Protein AF-A0A383EX50-F1 (afdb_monomer)

Secondary structure (DSSP, 8-state):
-HHHHHHHHHHHHHHHHHHHHHHHHHHHHHSS---HHHHHHHHHHHHHHHHHHHHHHHHHHHHHHHHSSTTSHHHHHHHHHHHHHHHHTT-GGGHHHHHHHHHHHHHHHHHHHHHHHHHHH----HHHHHHHHHHHHHHHHHHHHTTSSHHHHHHHHHHHHHHHHHHHHHHHHHHHHHHHHHHHHHHHHHHHHHHHHHHHHHHHHHHHHHHHHHHHTT-TT-------

Structure (mmCIF, N/CA/C/O backbone):
data_AF-A0A383EX50-F1
#
_entry.id   AF-A0A383EX50-F1
#
loop_
_atom_site.group_PDB
_atom_site.id
_atom_site.type_symbol
_atom_site.label_atom_id
_atom_site.label_alt_id
_atom_site.label_comp_id
_atom_site.label_asym_id
_atom_site.label_entity_id
_atom_site.label_seq_id
_atom_site.pdbx_PDB_ins_code
_atom_site.Cartn_x
_atom_site.Cartn_y
_atom_site.Cartn_z
_atom_site.occupancy
_atom_site.B_iso_or_equiv
_atom_site.auth_seq_id
_atom_site.auth_comp_id
_atom_site.auth_asym_id
_atom_site.auth_atom_id
_atom_site.pdbx_PDB_model_num
ATOM 1 N N . LEU A 1 1 ? 28.871 -1.151 -34.265 1.00 81.38 1 LEU A N 1
ATOM 2 C CA . LEU A 1 1 ? 27.673 -0.298 -34.071 1.00 81.38 1 LEU A CA 1
ATOM 3 C C . LEU A 1 1 ? 26.399 -1.062 -34.414 1.00 81.38 1 LEU A C 1
ATOM 5 O O . LEU A 1 1 ? 25.543 -1.170 -33.551 1.00 81.38 1 LEU A O 1
ATOM 9 N N . GLU A 1 2 ? 26.300 -1.664 -35.602 1.00 83.00 2 GLU A N 1
ATOM 10 C CA . GLU A 1 2 ? 25.112 -2.435 -36.014 1.00 83.00 2 GLU A CA 1
ATOM 11 C C . GLU A 1 2 ? 24.808 -3.642 -35.110 1.00 83.00 2 GLU A C 1
ATOM 13 O O . GLU A 1 2 ? 23.680 -3.776 -34.649 1.00 83.00 2 GLU A O 1
ATOM 18 N N . GLU A 1 3 ? 25.804 -4.465 -34.762 1.00 86.69 3 GLU A N 1
ATOM 19 C CA . GLU A 1 3 ? 25.608 -5.601 -33.839 1.00 86.69 3 GLU A CA 1
ATOM 20 C C . GLU A 1 3 ? 25.109 -5.158 -32.451 1.00 86.69 3 GLU A C 1
ATOM 22 O O . GLU A 1 3 ? 24.175 -5.741 -31.902 1.00 86.69 3 GLU A O 1
ATOM 27 N N . ARG A 1 4 ? 25.677 -4.071 -31.905 1.00 85.56 4 ARG A N 1
ATOM 28 C CA . ARG A 1 4 ? 25.248 -3.476 -30.625 1.00 85.56 4 ARG A CA 1
ATOM 29 C C . ARG A 1 4 ? 23.818 -2.937 -30.703 1.00 85.56 4 ARG A C 1
ATOM 31 O O . ARG A 1 4 ? 23.052 -3.110 -29.765 1.00 85.56 4 ARG A O 1
ATOM 38 N N . LEU A 1 5 ? 23.443 -2.327 -31.827 1.00 87.69 5 LEU A N 1
ATOM 39 C CA . LEU A 1 5 ? 22.093 -1.818 -32.062 1.00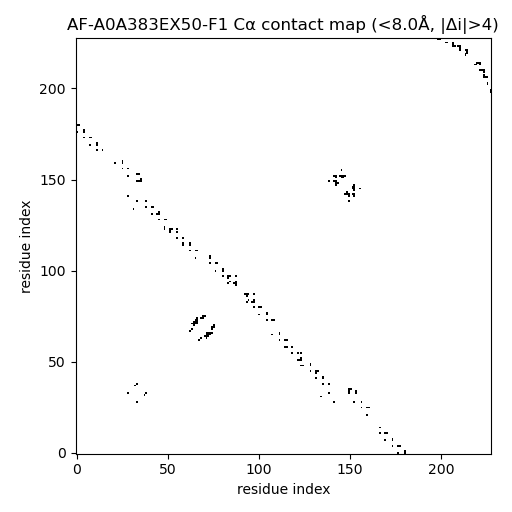 87.69 5 LEU A CA 1
ATOM 40 C C . LEU A 1 5 ? 21.057 -2.945 -32.145 1.00 87.69 5 LEU A C 1
ATOM 42 O O . LEU A 1 5 ? 19.953 -2.793 -31.627 1.00 87.69 5 LEU A O 1
ATOM 46 N N . VAL A 1 6 ? 21.404 -4.075 -32.768 1.00 88.62 6 VAL A N 1
ATOM 47 C CA . VAL A 1 6 ? 20.545 -5.269 -32.800 1.00 88.62 6 VAL A CA 1
ATOM 48 C C . VAL A 1 6 ? 20.336 -5.824 -31.391 1.00 88.62 6 VAL A C 1
ATOM 50 O O . VAL A 1 6 ? 19.200 -6.123 -31.025 1.00 88.62 6 VAL A O 1
ATOM 53 N N . LEU A 1 7 ? 21.403 -5.910 -30.589 1.00 89.06 7 LEU A N 1
ATOM 54 C CA . LEU A 1 7 ? 21.319 -6.371 -29.202 1.00 89.06 7 LEU A CA 1
ATOM 55 C C . LEU A 1 7 ? 20.411 -5.462 -28.356 1.00 89.06 7 LEU A C 1
ATOM 57 O O . LEU A 1 7 ? 19.457 -5.948 -27.756 1.00 89.06 7 LEU A O 1
ATOM 61 N N . LEU A 1 8 ? 20.644 -4.145 -28.380 1.00 87.31 8 LEU A N 1
ATOM 62 C CA . LEU A 1 8 ? 19.860 -3.175 -27.604 1.00 87.31 8 LEU A CA 1
ATOM 63 C C . LEU A 1 8 ? 18.386 -3.136 -28.021 1.00 87.31 8 LEU A C 1
ATOM 65 O O . LEU A 1 8 ? 17.506 -3.038 -27.172 1.00 87.31 8 LEU A O 1
ATOM 69 N N . LYS A 1 9 ? 18.090 -3.249 -29.323 1.00 85.94 9 LYS A N 1
ATOM 70 C CA . LYS A 1 9 ? 16.703 -3.348 -29.803 1.00 85.94 9 LYS A CA 1
ATOM 71 C C . LYS A 1 9 ? 16.005 -4.607 -29.306 1.00 85.94 9 LYS A C 1
ATOM 73 O O . LYS A 1 9 ? 14.813 -4.556 -29.028 1.00 85.94 9 LYS A O 1
ATOM 78 N N . LYS A 1 10 ? 16.727 -5.725 -29.214 1.00 88.31 10 LYS A N 1
ATOM 79 C CA . LYS A 1 10 ? 16.177 -6.966 -28.671 1.00 88.31 10 LYS A CA 1
ATOM 80 C C . LYS A 1 10 ? 15.833 -6.799 -27.190 1.00 88.31 10 LYS A C 1
ATOM 82 O O . LYS A 1 10 ? 14.706 -7.082 -26.809 1.00 88.31 10 LYS A O 1
ATOM 87 N N . GLU A 1 11 ? 16.757 -6.263 -26.392 1.00 85.75 11 GLU A N 1
ATOM 88 C CA . GLU A 1 11 ? 16.521 -5.993 -24.964 1.00 85.75 11 GLU A CA 1
ATOM 89 C C . GLU A 1 11 ? 15.372 -4.995 -24.737 1.00 85.75 11 GLU A C 1
ATOM 91 O O . GLU A 1 11 ? 14.544 -5.192 -23.849 1.00 85.75 11 GLU A O 1
ATOM 96 N N . GLN A 1 12 ? 15.275 -3.955 -25.571 1.00 86.38 12 GLN A N 1
ATOM 97 C CA . GLN A 1 12 ? 14.159 -3.010 -25.553 1.00 86.38 12 GLN A CA 1
ATOM 98 C C . GLN A 1 12 ? 12.823 -3.683 -25.885 1.00 86.38 12 GLN A C 1
ATOM 100 O O . GLN A 1 12 ? 11.831 -3.416 -25.215 1.00 86.38 12 GLN A O 1
ATOM 105 N N . ASN A 1 13 ? 12.784 -4.543 -26.903 1.00 85.94 13 ASN A N 1
ATOM 106 C CA . ASN A 1 13 ? 11.553 -5.214 -27.308 1.00 85.94 13 ASN A CA 1
ATOM 107 C C . ASN A 1 13 ? 11.067 -6.195 -26.228 1.00 85.94 13 ASN A C 1
ATOM 109 O O . ASN A 1 13 ? 9.894 -6.175 -25.867 1.00 85.94 13 ASN A O 1
ATOM 113 N N . ASP A 1 14 ? 11.982 -6.976 -25.644 1.00 84.75 14 ASP A N 1
ATOM 114 C CA . ASP A 1 14 ? 11.681 -7.878 -24.524 1.00 84.75 14 ASP A CA 1
ATOM 115 C C . ASP A 1 14 ? 11.143 -7.109 -23.299 1.00 84.75 14 ASP A C 1
ATOM 117 O O . ASP A 1 14 ? 10.301 -7.614 -22.548 1.00 84.75 14 ASP A O 1
ATOM 121 N N . TYR A 1 15 ? 11.630 -5.881 -23.081 1.00 84.56 15 TYR A N 1
ATOM 122 C CA . TYR A 1 15 ? 11.093 -4.984 -22.064 1.00 84.56 15 TYR A CA 1
ATOM 123 C C . TYR A 1 15 ? 9.706 -4.460 -22.451 1.00 84.56 15 TYR A C 1
ATOM 125 O O . TYR A 1 15 ? 8.804 -4.499 -21.618 1.00 84.56 15 TYR A O 1
ATOM 133 N N . ASP A 1 16 ? 9.518 -3.958 -23.675 1.00 84.38 16 ASP A N 1
ATOM 134 C CA . ASP A 1 16 ? 8.264 -3.337 -24.115 1.00 84.38 16 ASP A CA 1
ATOM 135 C C . ASP A 1 16 ? 7.097 -4.347 -24.077 1.00 84.38 16 ASP A C 1
ATOM 137 O O . ASP A 1 16 ? 5.996 -3.980 -23.669 1.00 84.38 16 ASP A O 1
ATOM 141 N N . GLU A 1 17 ? 7.350 -5.635 -24.348 1.00 84.81 17 GLU A N 1
ATOM 142 C CA . GLU A 1 17 ? 6.373 -6.724 -24.160 1.00 84.81 17 GLU A CA 1
ATOM 143 C C . GLU A 1 17 ? 5.897 -6.874 -22.704 1.00 84.81 17 GLU A C 1
ATOM 145 O O . GLU A 1 17 ? 4.754 -7.255 -22.445 1.00 84.81 17 GLU A O 1
ATOM 150 N N . LYS A 1 18 ? 6.763 -6.573 -21.731 1.00 87.88 18 LYS A N 1
ATOM 151 C CA . LYS A 1 18 ? 6.476 -6.685 -20.290 1.00 87.88 18 LYS A CA 1
ATOM 152 C C . LYS A 1 18 ? 6.194 -5.340 -19.627 1.00 87.88 18 LYS A C 1
ATOM 154 O O . LYS A 1 18 ? 5.856 -5.302 -18.444 1.00 87.88 18 LYS A O 1
ATOM 159 N N . ASN A 1 19 ? 6.318 -4.240 -20.362 1.00 86.81 19 ASN A N 1
ATOM 160 C CA . ASN A 1 19 ? 6.267 -2.888 -19.822 1.00 86.81 19 ASN A CA 1
ATOM 161 C C . ASN A 1 19 ? 4.932 -2.596 -19.137 1.00 86.81 19 ASN A C 1
ATOM 163 O O . ASN A 1 19 ? 4.913 -1.999 -18.064 1.00 86.81 19 ASN A O 1
ATOM 167 N N . ASP A 1 20 ? 3.819 -3.050 -19.709 1.00 86.44 20 ASP A N 1
ATOM 168 C CA . ASP A 1 20 ? 2.499 -2.846 -19.109 1.00 86.44 20 ASP A CA 1
ATOM 169 C C . ASP A 1 20 ? 2.385 -3.549 -17.755 1.00 86.44 20 ASP A C 1
ATOM 171 O O . ASP A 1 20 ? 1.941 -2.948 -16.776 1.00 86.44 20 ASP A O 1
ATOM 175 N N . LEU A 1 21 ? 2.885 -4.785 -17.662 1.00 89.38 21 LEU A N 1
ATOM 176 C CA . LEU A 1 21 ? 2.950 -5.524 -16.405 1.00 89.38 21 LEU A CA 1
ATOM 177 C C . LEU A 1 21 ? 3.838 -4.803 -15.383 1.00 89.38 21 LEU A C 1
ATOM 179 O O . LEU A 1 21 ? 3.418 -4.610 -14.243 1.00 89.38 21 LEU A O 1
ATOM 183 N N . TYR A 1 22 ? 5.038 -4.372 -15.778 1.00 89.38 22 TYR A N 1
ATOM 184 C CA . TYR A 1 22 ? 5.954 -3.662 -14.882 1.00 89.38 22 TYR A CA 1
ATOM 185 C C . TYR A 1 22 ? 5.390 -2.325 -14.409 1.00 89.38 22 TYR A C 1
ATOM 187 O O . TYR A 1 22 ? 5.531 -1.991 -13.235 1.00 89.38 22 TYR A O 1
ATOM 195 N N . ASN A 1 23 ? 4.689 -1.586 -15.269 1.00 87.44 23 ASN A N 1
ATOM 196 C CA . ASN A 1 23 ? 4.030 -0.340 -14.887 1.00 87.44 23 ASN A CA 1
ATOM 197 C C . ASN A 1 23 ? 2.874 -0.576 -13.915 1.00 87.44 23 ASN A C 1
ATOM 199 O O . ASN A 1 23 ? 2.703 0.207 -12.980 1.00 87.44 23 ASN A O 1
ATOM 203 N N . LEU A 1 24 ? 2.090 -1.640 -14.108 1.00 90.06 24 LEU A N 1
ATOM 204 C CA . LEU A 1 24 ? 1.035 -2.017 -13.168 1.00 90.06 24 LEU A CA 1
ATOM 205 C C . LEU A 1 24 ? 1.618 -2.388 -11.802 1.00 90.06 24 LEU A C 1
ATOM 207 O O . LEU A 1 24 ? 1.175 -1.846 -10.794 1.00 90.06 24 LEU A O 1
ATOM 211 N N . GLN A 1 25 ? 2.649 -3.235 -11.771 1.00 91.31 25 GLN A N 1
ATOM 212 C CA . GLN A 1 25 ? 3.323 -3.632 -10.530 1.00 91.31 25 GLN A CA 1
ATOM 213 C C . GLN A 1 25 ? 3.990 -2.441 -9.836 1.00 91.31 25 GLN A C 1
ATOM 215 O O . GLN A 1 25 ? 3.879 -2.289 -8.624 1.00 91.31 25 GLN A O 1
ATOM 220 N N . PHE A 1 26 ? 4.641 -1.560 -10.597 1.00 90.25 26 PHE A N 1
ATOM 221 C CA . PHE A 1 26 ? 5.265 -0.357 -10.056 1.00 90.25 26 PHE A CA 1
ATOM 222 C C . PHE A 1 26 ? 4.225 0.577 -9.438 1.00 90.25 26 PHE A C 1
ATOM 224 O O . PHE A 1 26 ? 4.415 1.034 -8.315 1.00 90.25 26 PHE A O 1
ATOM 231 N N . LYS A 1 27 ? 3.099 0.813 -10.128 1.00 90.00 27 LYS A N 1
ATOM 232 C CA . LYS A 1 27 ? 1.979 1.591 -9.579 1.00 90.00 27 LYS A CA 1
ATOM 233 C C . LYS A 1 27 ? 1.447 0.965 -8.294 1.00 90.00 27 LYS A C 1
ATOM 235 O O . LYS A 1 27 ? 1.288 1.679 -7.309 1.00 90.00 27 LYS A O 1
ATOM 240 N N . GLU A 1 28 ? 1.240 -0.350 -8.294 1.00 90.88 28 GLU A N 1
ATOM 241 C CA . GLU A 1 28 ? 0.764 -1.104 -7.132 1.00 90.88 28 GLU A CA 1
ATOM 242 C C . GLU A 1 28 ? 1.689 -0.939 -5.914 1.00 90.88 28 GLU A C 1
ATOM 244 O O . GLU A 1 28 ? 1.225 -0.678 -4.805 1.00 90.88 28 GLU A O 1
ATOM 249 N N . LEU A 1 29 ? 3.001 -1.031 -6.136 1.00 89.38 29 LEU A N 1
ATOM 250 C CA . LEU A 1 29 ? 4.032 -0.865 -5.110 1.00 89.38 29 LEU A CA 1
ATOM 251 C C . LEU A 1 29 ? 4.251 0.610 -4.717 1.00 89.38 29 LEU A C 1
ATOM 253 O O . LEU A 1 29 ? 4.771 0.893 -3.649 1.00 89.38 29 LEU A O 1
ATOM 257 N N . SER A 1 30 ? 3.863 1.571 -5.553 1.00 87.62 30 SER A N 1
ATOM 258 C CA . SER A 1 30 ? 4.037 3.006 -5.268 1.00 87.62 30 SER A CA 1
ATOM 259 C C . SER A 1 30 ? 2.845 3.667 -4.567 1.00 87.62 30 SER A C 1
ATOM 261 O O . SER A 1 30 ? 2.942 4.833 -4.192 1.00 87.62 30 SER A O 1
ATOM 263 N N . LEU A 1 31 ? 1.722 2.952 -4.419 1.00 88.31 31 LEU A N 1
ATOM 264 C CA . LEU A 1 31 ? 0.476 3.480 -3.844 1.00 88.31 31 LEU A CA 1
ATOM 265 C C . LEU A 1 31 ? 0.650 3.998 -2.413 1.00 88.31 31 LEU A C 1
ATOM 267 O O . LEU A 1 31 ? 0.105 5.047 -2.080 1.00 88.31 31 LEU A O 1
ATOM 271 N N . PHE A 1 32 ? 1.424 3.279 -1.601 1.00 85.12 32 PHE A N 1
ATOM 272 C CA . PHE A 1 32 ? 1.717 3.636 -0.217 1.00 85.12 32 PHE A CA 1
ATOM 273 C C . PHE A 1 32 ? 3.224 3.603 0.040 1.00 85.12 32 PHE A C 1
ATOM 275 O O . PHE A 1 32 ? 3.947 2.858 -0.633 1.00 85.12 32 PHE A O 1
ATOM 282 N N . PRO A 1 33 ? 3.722 4.376 1.018 1.00 83.19 33 PRO A N 1
ATOM 283 C CA . PRO A 1 33 ? 5.110 4.284 1.438 1.00 83.19 33 PRO A CA 1
ATOM 284 C C . PRO A 1 33 ? 5.402 2.879 1.976 1.00 83.19 33 PRO A C 1
ATOM 286 O O . PRO A 1 33 ? 4.893 2.483 3.019 1.00 83.19 33 PRO A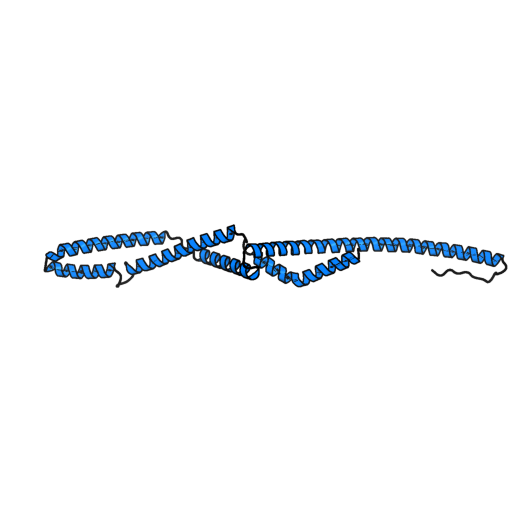 O 1
ATOM 289 N N . MET A 1 34 ? 6.255 2.116 1.297 1.00 79.50 34 MET A N 1
ATOM 290 C CA . MET A 1 34 ? 6.777 0.875 1.866 1.00 79.50 34 MET A CA 1
ATOM 291 C C . MET A 1 34 ? 8.016 1.182 2.692 1.00 79.50 34 MET A C 1
ATOM 293 O O . MET A 1 34 ? 9.073 1.521 2.167 1.00 79.50 34 MET A O 1
ATOM 297 N N . SER A 1 35 ? 7.896 1.060 4.005 1.00 86.38 35 SER A N 1
ATOM 298 C CA . SER A 1 35 ? 9.043 0.971 4.897 1.00 86.38 35 SER A CA 1
ATOM 299 C C . SER A 1 35 ? 8.650 0.198 6.148 1.00 86.38 35 SER A C 1
ATOM 301 O O . SER A 1 35 ? 7.480 0.172 6.524 1.00 86.38 35 SER A O 1
ATOM 303 N N . ILE A 1 36 ? 9.638 -0.416 6.796 1.00 86.62 36 ILE A N 1
ATOM 304 C CA . ILE A 1 36 ? 9.434 -1.136 8.060 1.00 86.62 36 ILE A CA 1
ATOM 305 C C . ILE A 1 36 ? 8.891 -0.177 9.135 1.00 86.62 36 ILE A C 1
ATOM 307 O O . ILE A 1 36 ? 7.984 -0.520 9.885 1.00 86.62 36 ILE A O 1
ATOM 311 N N . ASP A 1 37 ? 9.409 1.054 9.173 1.00 89.81 37 ASP A N 1
ATOM 312 C CA . ASP A 1 37 ? 8.954 2.101 10.098 1.00 89.81 37 ASP A CA 1
ATOM 313 C C . ASP A 1 37 ? 7.497 2.512 9.832 1.00 89.81 37 ASP A C 1
ATOM 315 O O . ASP A 1 37 ? 6.726 2.743 10.761 1.00 89.81 37 ASP A O 1
ATOM 319 N N . HIS A 1 38 ? 7.101 2.567 8.560 1.00 89.12 38 HIS A N 1
ATOM 320 C CA . HIS A 1 38 ? 5.736 2.902 8.170 1.00 89.12 38 HIS A CA 1
ATOM 321 C C . HIS A 1 38 ? 4.739 1.795 8.526 1.00 89.12 38 HIS A C 1
ATOM 323 O O . HIS A 1 38 ? 3.699 2.093 9.107 1.00 89.12 38 HIS A O 1
ATOM 329 N N . GLU A 1 39 ? 5.075 0.527 8.256 1.00 89.06 39 GLU A N 1
ATOM 330 C CA . GLU A 1 39 ? 4.258 -0.629 8.666 1.00 89.06 39 GLU A CA 1
ATOM 331 C C . GLU A 1 39 ? 4.020 -0.611 10.182 1.00 89.06 39 GLU A C 1
ATOM 333 O O . GLU A 1 39 ? 2.877 -0.706 10.630 1.00 89.06 39 GLU A O 1
ATOM 338 N N . GLN A 1 40 ? 5.073 -0.381 10.973 1.00 91.12 40 GLN A N 1
ATOM 339 C CA . GLN A 1 40 ? 4.955 -0.300 12.428 1.00 91.12 40 GLN A CA 1
ATOM 340 C C . GLN A 1 40 ? 4.040 0.850 12.875 1.00 91.12 40 GLN A C 1
ATOM 342 O O . GLN A 1 40 ? 3.144 0.641 13.690 1.00 91.12 40 GLN A O 1
ATOM 347 N N . LYS A 1 41 ? 4.211 2.051 12.308 1.00 92.06 41 LYS A N 1
ATOM 348 C CA . LYS A 1 41 ? 3.371 3.218 12.629 1.00 92.06 41 LYS A CA 1
ATOM 349 C C . LYS A 1 41 ? 1.896 2.983 12.324 1.00 92.06 41 LYS A C 1
ATOM 351 O O . LYS A 1 41 ? 1.038 3.376 13.113 1.00 92.06 41 LYS A O 1
ATOM 356 N N . ILE A 1 42 ? 1.604 2.360 11.186 1.00 92.44 42 ILE A N 1
ATOM 357 C CA . ILE A 1 42 ? 0.240 2.033 10.768 1.00 92.44 42 ILE A CA 1
ATOM 358 C C . ILE A 1 42 ? -0.386 1.006 11.720 1.00 92.44 42 ILE A C 1
ATOM 360 O O . ILE A 1 42 ? -1.525 1.194 12.143 1.00 92.44 42 ILE A O 1
ATOM 364 N N . LEU A 1 43 ? 0.360 -0.027 12.122 1.00 91.69 43 LEU A N 1
ATOM 365 C CA . LEU A 1 43 ? -0.109 -1.033 13.081 1.00 91.69 43 LEU A CA 1
ATOM 366 C C . LEU A 1 43 ? -0.351 -0.449 14.479 1.00 91.69 43 LEU A C 1
ATOM 368 O O . LEU A 1 43 ? -1.365 -0.752 15.111 1.00 91.69 43 LEU A O 1
ATOM 372 N N . ASP A 1 44 ? 0.543 0.418 14.954 1.00 90.88 44 ASP A N 1
ATOM 373 C CA . ASP A 1 44 ? 0.384 1.091 16.245 1.00 90.88 44 ASP A CA 1
ATOM 374 C C . ASP A 1 44 ? -0.850 2.002 16.239 1.00 90.88 44 ASP A C 1
ATOM 376 O O . ASP A 1 44 ? -1.640 2.004 17.187 1.00 90.88 44 ASP A O 1
ATOM 380 N N . LYS A 1 45 ? -1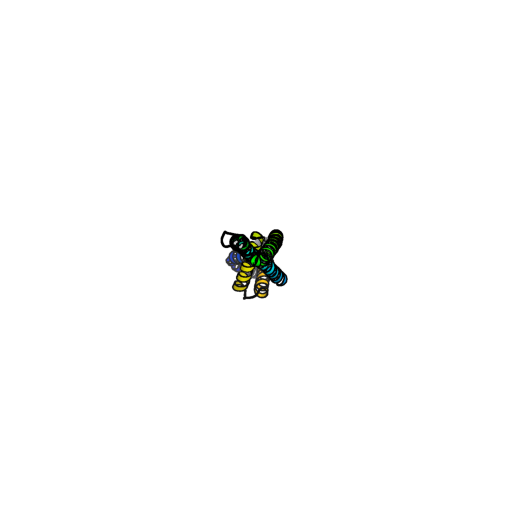.067 2.727 15.136 1.00 88.81 45 LYS A N 1
ATOM 381 C CA . LYS A 1 45 ? -2.242 3.581 14.957 1.00 88.81 45 LYS A CA 1
ATOM 382 C C . LYS A 1 45 ? -3.537 2.772 14.851 1.00 88.81 45 LYS A C 1
ATOM 384 O O . LYS A 1 45 ? -4.512 3.118 15.513 1.00 88.81 45 LYS A O 1
ATOM 389 N N . HIS A 1 46 ? -3.532 1.669 14.101 1.00 92.06 46 HIS A N 1
ATOM 390 C CA . HIS A 1 46 ? -4.650 0.724 14.038 1.00 92.06 46 HIS A CA 1
ATOM 391 C C . HIS A 1 46 ? -5.035 0.229 15.433 1.00 92.06 46 HIS A C 1
ATOM 393 O O . HIS A 1 46 ? -6.206 0.257 15.808 1.00 92.06 46 HIS A O 1
ATOM 399 N N . LYS A 1 47 ? -4.044 -0.184 16.231 1.00 89.44 47 LYS A N 1
ATOM 400 C CA . LYS A 1 47 ? -4.265 -0.664 17.597 1.00 89.44 47 LYS A CA 1
ATOM 401 C C . LYS A 1 47 ? -4.894 0.407 18.486 1.00 89.44 47 LYS A C 1
ATOM 403 O O . LYS A 1 47 ? -5.811 0.099 19.239 1.00 89.44 47 LYS A O 1
ATOM 408 N N . LEU A 1 48 ? -4.425 1.652 18.400 1.00 86.50 48 LEU A N 1
ATOM 409 C CA . LEU A 1 48 ? -5.010 2.766 19.151 1.00 86.50 48 LEU A CA 1
ATOM 410 C C . LEU A 1 48 ? -6.479 2.997 18.775 1.00 86.50 48 LEU A C 1
ATOM 412 O O . LEU A 1 48 ? -7.313 3.092 19.669 1.00 86.50 48 LEU A O 1
ATOM 416 N N . LEU A 1 49 ? -6.801 3.039 17.480 1.00 86.12 49 LEU A N 1
ATOM 417 C CA . LEU A 1 49 ? -8.172 3.269 17.013 1.00 86.12 49 LEU A CA 1
ATOM 418 C C . LEU A 1 49 ? -9.115 2.103 17.334 1.00 86.12 49 LEU A C 1
ATOM 420 O O . LEU A 1 49 ? -10.233 2.345 17.777 1.00 86.12 49 LEU A O 1
ATOM 424 N N . THR A 1 50 ? -8.656 0.858 17.177 1.00 86.81 50 THR A N 1
ATOM 425 C CA . THR A 1 50 ? -9.451 -0.339 17.513 1.00 86.81 50 THR A CA 1
ATOM 426 C C . THR A 1 50 ? -9.755 -0.379 19.009 1.00 86.81 50 THR A C 1
ATOM 428 O O . THR A 1 50 ? -10.888 -0.609 19.411 1.00 86.81 50 THR A O 1
ATOM 431 N N . ASN A 1 51 ? -8.767 -0.065 19.855 1.00 86.81 51 ASN A N 1
ATOM 432 C CA . ASN A 1 51 ? -9.001 0.030 21.294 1.00 86.81 51 ASN A CA 1
ATOM 433 C C . ASN A 1 51 ? -10.041 1.112 21.622 1.00 86.81 51 ASN A C 1
ATOM 435 O O . ASN A 1 51 ? -10.879 0.906 22.494 1.00 86.81 51 ASN A O 1
ATOM 439 N N . SER A 1 52 ? -10.003 2.261 20.939 1.00 85.19 52 SER A N 1
ATOM 440 C CA . SER A 1 52 ? -11.012 3.311 21.113 1.00 85.19 52 SER A CA 1
ATOM 441 C C . SER A 1 52 ? -12.413 2.854 20.686 1.00 85.19 52 SER A C 1
ATOM 443 O O . SER A 1 52 ? -13.384 3.224 21.344 1.00 85.19 52 SER A O 1
ATOM 445 N N . GLU A 1 53 ? -12.527 2.034 19.635 1.00 84.12 53 GLU A N 1
ATOM 446 C CA . GLU A 1 53 ? -13.788 1.401 19.220 1.00 84.12 53 GLU A CA 1
ATOM 447 C C . GLU A 1 53 ? -14.332 0.469 20.301 1.00 84.12 53 GLU A C 1
ATOM 449 O O . GLU A 1 53 ? -15.474 0.624 20.732 1.00 84.12 53 GLU A O 1
ATOM 454 N N . ASP A 1 54 ? -13.495 -0.449 20.786 1.00 86.25 54 ASP A N 1
ATOM 455 C CA . ASP A 1 54 ? -13.867 -1.420 21.814 1.00 86.25 54 ASP A CA 1
ATOM 456 C C . ASP A 1 54 ? -14.307 -0.719 23.105 1.00 86.25 54 ASP A C 1
ATOM 458 O O . ASP A 1 54 ? -15.289 -1.115 23.743 1.00 86.25 54 ASP A O 1
ATOM 462 N N . ILE A 1 55 ? -13.601 0.351 23.487 1.00 86.19 55 ILE A N 1
ATOM 463 C CA . ILE A 1 55 ? -13.950 1.178 24.646 1.00 86.19 55 ILE A CA 1
ATOM 464 C C . ILE A 1 55 ? -15.302 1.859 24.419 1.00 86.19 55 ILE A C 1
ATOM 466 O O . ILE A 1 55 ? -16.159 1.791 25.300 1.00 86.19 55 ILE A O 1
ATOM 470 N N . LYS A 1 56 ? -15.523 2.474 23.252 1.00 87.00 56 LYS A N 1
ATOM 471 C CA . LYS A 1 56 ? -16.790 3.139 22.928 1.00 87.00 56 LYS A CA 1
ATOM 472 C C . LYS A 1 56 ? -17.961 2.161 22.948 1.00 87.00 56 LYS A C 1
ATOM 474 O O . LYS A 1 56 ? -18.940 2.400 23.645 1.00 87.00 56 LYS A O 1
ATOM 479 N N . TYR A 1 57 ? -17.819 1.020 22.280 1.00 87.75 57 TYR A N 1
ATOM 480 C CA . TYR A 1 57 ? -18.828 -0.036 22.278 1.00 87.75 57 TYR A CA 1
ATOM 481 C C . TYR A 1 57 ? -19.120 -0.552 23.694 1.00 87.75 57 TYR A C 1
ATOM 483 O O . TYR A 1 57 ? -20.272 -0.788 24.066 1.00 87.75 57 TYR A O 1
ATOM 491 N N . SER A 1 58 ? -18.084 -0.713 24.521 1.00 89.81 58 SER A N 1
ATOM 492 C CA . SER A 1 58 ? -18.250 -1.117 25.920 1.00 89.81 58 SER A CA 1
ATOM 493 C C . SER A 1 58 ? -19.016 -0.066 26.725 1.00 89.81 58 SER A C 1
ATOM 495 O O . SER A 1 58 ? -19.900 -0.421 27.502 1.00 89.81 58 SER A O 1
ATOM 497 N N . ILE A 1 59 ? -18.723 1.219 26.519 1.00 90.44 59 ILE A N 1
ATOM 498 C CA . ILE A 1 59 ? -19.417 2.328 27.182 1.00 90.44 59 ILE A CA 1
ATOM 499 C C . ILE A 1 59 ? -20.879 2.404 26.756 1.00 90.44 59 ILE A C 1
ATOM 501 O O . ILE A 1 59 ? -21.741 2.488 27.629 1.00 90.44 59 ILE A O 1
ATOM 505 N N . ASP A 1 60 ? -21.171 2.295 25.460 1.00 89.62 60 ASP A N 1
ATOM 506 C CA . ASP A 1 60 ? -22.542 2.290 24.942 1.00 89.62 60 ASP A CA 1
ATOM 507 C C . ASP A 1 60 ? -23.373 1.185 25.610 1.00 89.62 60 ASP A C 1
ATOM 509 O O . ASP A 1 60 ? -24.486 1.422 26.086 1.00 89.62 60 ASP A O 1
ATOM 513 N N . ASN A 1 61 ? -22.798 -0.015 25.741 1.00 91.00 61 ASN A N 1
ATOM 514 C CA . ASN A 1 61 ? -23.443 -1.124 26.442 1.00 91.00 61 ASN A CA 1
ATOM 515 C C . ASN A 1 61 ? -23.666 -0.831 27.931 1.00 91.00 61 ASN A C 1
ATOM 517 O O . ASN A 1 61 ? -24.748 -1.100 28.453 1.00 91.00 61 ASN A O 1
ATOM 521 N N . VAL A 1 62 ? -22.668 -0.276 28.625 1.00 92.00 62 VAL A N 1
ATOM 522 C CA . VAL A 1 62 ? -22.800 0.080 30.046 1.00 92.00 62 VAL A CA 1
ATOM 523 C C . VAL A 1 62 ? -23.894 1.128 30.240 1.00 92.00 62 VAL A C 1
ATOM 525 O O . VAL A 1 62 ? -24.731 0.964 31.124 1.00 92.00 62 VAL A O 1
ATOM 528 N N . LYS A 1 63 ? -23.958 2.151 29.384 1.00 91.31 63 LYS A N 1
ATOM 529 C CA . LYS A 1 63 ? -25.013 3.171 29.429 1.00 91.31 63 LYS A CA 1
ATOM 530 C C . LYS A 1 63 ? -26.402 2.565 29.257 1.00 91.31 63 LYS A C 1
ATOM 532 O O . LYS A 1 63 ? -27.304 2.901 30.021 1.00 91.31 63 LYS A O 1
ATOM 537 N N . ILE A 1 64 ? -26.561 1.631 28.316 1.00 90.94 64 ILE A N 1
ATOM 538 C CA . ILE A 1 64 ? -27.836 0.931 28.114 1.00 90.94 64 ILE A CA 1
ATOM 539 C C . ILE A 1 64 ? -28.247 0.149 29.371 1.00 90.94 64 ILE A C 1
ATOM 541 O O . ILE A 1 64 ? -29.418 0.169 29.753 1.00 90.94 64 ILE A O 1
ATOM 545 N N . LEU A 1 65 ? -27.297 -0.520 30.032 1.00 92.31 65 LEU A N 1
ATOM 546 C CA . LEU A 1 65 ? -27.561 -1.282 31.257 1.00 92.31 65 LEU A CA 1
ATOM 547 C C . LEU A 1 65 ? -27.886 -0.383 32.460 1.00 92.31 65 LEU A C 1
ATOM 549 O O . LEU A 1 65 ? -28.695 -0.776 33.303 1.00 92.31 65 LEU A O 1
ATOM 553 N N . PHE A 1 66 ? -27.273 0.799 32.549 1.00 91.69 66 PHE A N 1
ATOM 554 C CA . PHE A 1 66 ? -27.516 1.755 33.631 1.00 91.69 66 PHE A CA 1
ATOM 555 C C . PHE A 1 66 ? -28.870 2.454 33.504 1.00 91.69 66 PHE A C 1
ATOM 557 O O . PHE A 1 66 ? -29.619 2.431 34.480 1.00 91.69 66 PHE A O 1
ATOM 564 N N . ASP A 1 67 ? -29.186 3.015 32.327 1.00 87.50 67 ASP A N 1
ATOM 565 C CA . ASP A 1 67 ? -30.356 3.894 32.129 1.00 87.50 67 ASP A CA 1
ATOM 566 C C . ASP A 1 67 ? -30.906 3.894 30.680 1.00 87.50 67 ASP A C 1
ATOM 568 O O . ASP A 1 67 ? -31.417 4.888 30.170 1.00 87.50 67 ASP A O 1
ATOM 572 N N . GLY A 1 68 ? -30.753 2.795 29.932 1.00 80.75 68 GLY A N 1
ATOM 573 C CA . GLY A 1 68 ? -31.139 2.763 28.512 1.00 80.75 68 GLY A CA 1
ATOM 574 C C . GLY A 1 68 ? -32.584 2.364 28.219 1.00 80.75 68 GLY A C 1
ATOM 575 O O . GLY A 1 68 ? -33.072 2.590 27.110 1.00 80.75 68 GLY A O 1
ATOM 576 N N . ASN A 1 69 ? -33.254 1.685 29.151 1.00 84.56 69 ASN A N 1
ATOM 577 C CA . ASN A 1 69 ? -34.601 1.148 28.969 1.00 84.56 69 ASN A CA 1
ATOM 578 C C . ASN A 1 69 ? -35.258 0.798 30.314 1.00 84.56 69 ASN A C 1
ATOM 580 O O . ASN A 1 69 ? -34.595 0.766 31.341 1.00 84.56 69 ASN A O 1
ATOM 584 N N . ALA A 1 70 ? -36.537 0.410 30.278 1.00 79.25 70 ALA A N 1
ATOM 585 C CA . ALA A 1 70 ? -37.317 0.039 31.465 1.00 79.25 70 ALA A CA 1
ATOM 586 C C . ALA A 1 70 ? -36.786 -1.184 32.253 1.00 79.25 70 ALA A C 1
ATOM 588 O O . ALA A 1 70 ? -37.292 -1.483 33.337 1.00 79.25 70 ALA A O 1
ATOM 589 N N . GLU A 1 71 ? -35.812 -1.925 31.713 1.00 86.62 71 GLU A N 1
ATOM 590 C CA . GLU A 1 71 ? -35.126 -3.021 32.406 1.00 86.62 71 GLU A CA 1
ATOM 591 C C . GLU A 1 71 ? -33.759 -2.626 32.984 1.00 86.62 71 GLU A C 1
ATOM 593 O O . GLU A 1 71 ? -33.083 -3.490 33.564 1.00 86.62 71 GLU A O 1
ATOM 598 N N . SER A 1 72 ? -33.374 -1.356 32.850 1.00 93.06 72 SER A N 1
ATOM 599 C CA . SER A 1 72 ? -32.128 -0.800 33.360 1.00 93.06 72 SER A CA 1
ATOM 600 C C . SER A 1 72 ? -32.012 -0.941 34.878 1.00 93.06 72 SER A C 1
ATOM 602 O O . SER A 1 72 ? -32.997 -1.131 35.605 1.00 93.06 72 SER A O 1
ATOM 604 N N . VAL A 1 73 ? -30.775 -0.892 35.373 1.00 94.06 73 VAL A N 1
ATOM 605 C CA . VAL A 1 73 ? -30.499 -1.029 36.807 1.00 94.06 73 VAL A CA 1
ATOM 606 C C . VAL A 1 73 ? -31.160 0.105 37.589 1.00 94.06 73 VAL A C 1
ATOM 608 O O . VAL A 1 73 ? -31.813 -0.173 38.596 1.00 94.06 73 VAL A O 1
ATOM 611 N N . ILE A 1 74 ? -31.053 1.350 37.113 1.00 93.00 74 ILE A N 1
ATOM 612 C CA . ILE A 1 74 ? -31.632 2.518 37.789 1.00 93.00 74 ILE A CA 1
ATOM 613 C C . ILE A 1 74 ? -33.163 2.421 37.807 1.00 93.00 74 ILE A C 1
ATOM 615 O O . ILE A 1 74 ? -33.767 2.552 38.875 1.00 93.00 74 ILE A O 1
ATOM 619 N N . ASP A 1 75 ? -33.808 2.066 36.691 1.00 92.12 75 ASP A N 1
ATOM 620 C CA . ASP A 1 75 ? -35.267 1.891 36.658 1.00 92.12 75 ASP A CA 1
ATOM 621 C C . ASP A 1 75 ? -35.753 0.787 37.602 1.00 92.12 75 ASP A C 1
ATOM 623 O O . ASP A 1 75 ? -36.755 0.954 38.308 1.00 92.12 75 ASP A O 1
ATOM 627 N N . LYS A 1 76 ? -35.046 -0.347 37.657 1.00 93.88 76 LYS A N 1
ATOM 628 C CA . LYS A 1 76 ? -35.382 -1.442 38.580 1.00 93.88 76 LYS A CA 1
ATOM 629 C C . LYS A 1 76 ? -35.212 -1.023 40.037 1.00 93.88 76 LYS A C 1
ATOM 631 O O . LYS A 1 76 ? -36.069 -1.350 40.859 1.00 93.88 76 LYS A O 1
ATOM 636 N N . LEU A 1 77 ? -34.160 -0.276 40.368 1.00 93.50 77 LEU A N 1
ATOM 637 C CA . LEU A 1 77 ? -33.963 0.250 41.721 1.00 93.50 77 LEU A CA 1
ATOM 638 C C . LEU A 1 77 ? -35.041 1.273 42.091 1.00 93.50 77 LEU A C 1
ATOM 640 O O . LEU A 1 77 ? -35.579 1.198 43.193 1.00 93.50 77 LEU A O 1
ATOM 644 N N . ASN A 1 78 ? -35.453 2.132 41.158 1.00 92.12 78 ASN A N 1
ATOM 645 C CA . ASN A 1 78 ? -36.576 3.054 41.337 1.00 92.12 78 ASN A CA 1
ATOM 646 C C . ASN A 1 78 ? -37.907 2.314 41.580 1.00 92.12 78 ASN A C 1
ATOM 648 O O . ASN A 1 78 ? -38.727 2.732 42.403 1.00 92.12 78 ASN A O 1
ATOM 652 N N . GLN A 1 79 ? -38.140 1.182 40.906 1.00 93.44 79 GLN A N 1
ATOM 653 C CA . GLN A 1 79 ? -39.301 0.322 41.176 1.00 93.44 79 GLN A CA 1
ATOM 654 C C . GLN A 1 79 ? -39.234 -0.303 42.576 1.00 93.44 79 GLN A C 1
ATOM 656 O O . GLN A 1 79 ? -40.232 -0.283 43.302 1.00 93.44 79 GLN A O 1
ATOM 661 N N . ILE A 1 80 ? -38.065 -0.806 42.985 1.00 93.69 80 ILE A N 1
ATOM 662 C CA . ILE A 1 80 ? -37.845 -1.339 44.338 1.00 93.69 80 ILE A CA 1
ATOM 663 C C . ILE A 1 80 ? -38.072 -0.241 45.382 1.00 93.69 80 ILE A C 1
ATOM 665 O O . ILE A 1 80 ? -38.762 -0.482 46.372 1.00 93.69 80 ILE A O 1
ATOM 669 N N . GLN A 1 81 ? -37.577 0.975 45.143 1.00 93.44 81 GLN A N 1
ATOM 670 C CA . GLN A 1 81 ? -37.748 2.112 46.044 1.00 93.44 81 GLN A CA 1
ATOM 671 C C . GLN A 1 81 ? -39.227 2.439 46.256 1.00 93.44 81 GLN A C 1
ATOM 673 O O . GLN A 1 81 ? -39.661 2.584 47.394 1.00 93.44 81 GLN A O 1
ATOM 678 N N . LYS A 1 82 ? -40.041 2.448 45.192 1.00 93.38 82 LYS A N 1
ATOM 679 C CA . LYS A 1 82 ? -41.500 2.630 45.309 1.00 93.38 82 LYS A CA 1
ATOM 680 C C . LYS A 1 82 ? -42.155 1.557 46.184 1.00 93.38 82 LYS A C 1
ATOM 682 O O . LYS A 1 82 ? -43.037 1.873 46.980 1.00 93.38 82 LYS A O 1
ATOM 687 N N . ILE A 1 83 ? -41.731 0.299 46.057 1.00 94.12 83 ILE A N 1
ATOM 688 C CA . ILE A 1 83 ? -42.259 -0.810 46.866 1.00 94.12 83 ILE A CA 1
ATOM 689 C C . ILE A 1 83 ? -41.847 -0.649 48.334 1.00 94.12 83 ILE A C 1
ATOM 691 O O . ILE A 1 83 ? -42.694 -0.779 49.216 1.00 94.12 83 ILE A O 1
ATOM 695 N N . ILE A 1 84 ? -40.579 -0.323 48.600 1.00 91.81 84 ILE A N 1
ATOM 696 C CA . ILE A 1 84 ? -40.078 -0.099 49.960 1.00 91.81 84 ILE A CA 1
ATOM 697 C C . ILE A 1 84 ? -40.793 1.090 50.603 1.00 91.81 84 ILE A C 1
ATOM 699 O O . ILE A 1 84 ? -41.270 0.950 51.724 1.00 91.81 84 ILE A O 1
ATOM 703 N N . ASN A 1 85 ? -40.978 2.202 49.885 1.00 90.62 85 ASN A N 1
ATOM 704 C CA . ASN A 1 85 ? -41.716 3.368 50.378 1.00 90.62 85 ASN A CA 1
ATOM 705 C C . ASN A 1 85 ? -43.124 2.991 50.850 1.00 90.62 85 ASN A C 1
ATOM 707 O O . ASN A 1 85 ? -43.548 3.424 51.918 1.00 90.62 85 ASN A O 1
ATOM 711 N N . ASN A 1 86 ? -43.824 2.137 50.096 1.00 92.31 86 ASN A N 1
ATOM 712 C CA . ASN A 1 86 ? -45.146 1.650 50.485 1.00 92.31 86 ASN A CA 1
ATOM 713 C C . ASN A 1 86 ? -45.107 0.795 51.761 1.00 92.31 86 ASN A C 1
ATOM 715 O O . ASN A 1 86 ? -46.035 0.867 52.559 1.00 92.31 86 ASN A O 1
ATOM 719 N N . ILE A 1 87 ? -44.051 0.001 51.973 1.00 91.56 87 ILE A N 1
ATOM 720 C CA . ILE A 1 87 ? -43.873 -0.816 53.186 1.00 91.56 87 ILE A CA 1
ATOM 721 C C . ILE A 1 87 ? -43.554 0.071 54.395 1.00 91.56 87 ILE A C 1
ATOM 723 O O . ILE A 1 87 ? -44.107 -0.151 55.473 1.00 91.56 87 ILE A O 1
ATOM 727 N N . THR A 1 88 ? -42.720 1.099 54.222 1.00 91.06 88 THR A N 1
ATOM 728 C CA . THR A 1 88 ? -42.307 2.020 55.294 1.00 91.06 88 THR A CA 1
ATOM 729 C C . THR A 1 88 ? -43.489 2.773 55.916 1.00 91.06 88 THR A C 1
ATOM 731 O O . THR A 1 88 ? -43.423 3.146 57.084 1.00 91.06 88 THR A O 1
ATOM 734 N N . ILE A 1 89 ? -44.599 2.943 55.181 1.00 90.12 89 ILE A N 1
ATOM 735 C CA . ILE A 1 89 ? -45.865 3.489 55.712 1.00 90.12 89 ILE A CA 1
ATOM 736 C C . ILE A 1 89 ? -46.418 2.616 56.855 1.00 90.12 89 ILE A C 1
ATOM 738 O O . ILE A 1 89 ? -47.062 3.131 57.767 1.00 90.12 89 ILE A O 1
ATOM 742 N N . PHE A 1 90 ? -46.173 1.303 56.809 1.00 89.62 90 PHE A N 1
ATOM 743 C CA . PHE A 1 90 ? -46.694 0.327 57.767 1.00 89.62 90 PHE A CA 1
ATOM 744 C C . PHE A 1 90 ? -45.661 -0.115 58.814 1.00 89.62 90 PHE A C 1
ATOM 746 O O . PHE A 1 90 ? -46.051 -0.438 59.936 1.00 89.62 90 PHE A O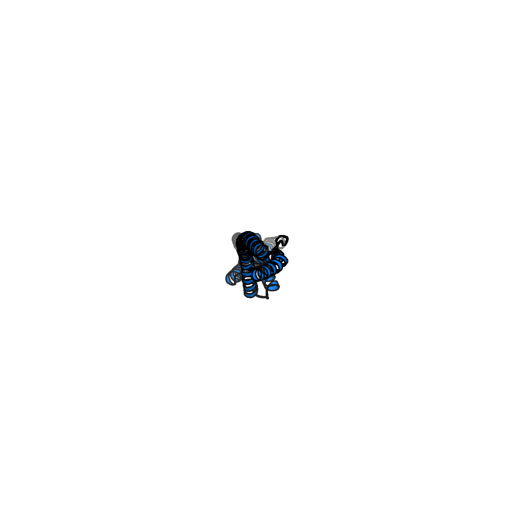 1
ATOM 753 N N . ASP A 1 91 ? -44.367 -0.144 58.475 1.00 90.12 91 ASP A N 1
ATOM 754 C CA . ASP A 1 91 ? -43.285 -0.538 59.388 1.00 90.12 91 ASP A CA 1
ATOM 755 C C . ASP A 1 91 ? -42.053 0.371 59.229 1.00 90.12 91 ASP A C 1
ATOM 757 O O . ASP A 1 91 ? -41.293 0.276 58.261 1.00 90.12 91 ASP A O 1
ATOM 761 N N . GLU A 1 92 ? -41.816 1.231 60.226 1.00 88.31 92 GLU A N 1
ATOM 762 C CA . GLU A 1 92 ? -40.694 2.179 60.236 1.00 88.31 92 GLU A CA 1
ATOM 763 C C . GLU A 1 92 ? -39.311 1.506 60.222 1.00 88.31 92 GLU A C 1
ATOM 765 O O . GLU A 1 92 ? -38.319 2.164 59.899 1.00 88.31 92 GLU A O 1
ATOM 770 N N . LYS A 1 93 ? -39.202 0.198 60.503 1.00 89.56 93 LYS A N 1
ATOM 771 C CA . LYS A 1 93 ? -37.923 -0.533 60.408 1.00 89.56 93 LYS A CA 1
ATOM 772 C C . LYS A 1 93 ? -37.322 -0.497 59.001 1.00 89.56 93 LYS A C 1
ATOM 774 O O . LYS A 1 93 ? -36.105 -0.606 58.861 1.00 89.56 93 LYS A O 1
ATOM 779 N N . PHE A 1 94 ? -38.149 -0.311 57.970 1.00 90.81 94 PHE A N 1
ATOM 780 C CA . PHE A 1 94 ? -37.701 -0.214 56.579 1.00 90.81 94 PHE A CA 1
ATOM 781 C C . PHE A 1 94 ? -37.167 1.171 56.196 1.00 90.81 94 PHE A C 1
ATOM 783 O O . PHE A 1 94 ? -36.522 1.298 55.159 1.00 90.81 94 PHE A O 1
ATOM 790 N N . LYS A 1 95 ? -37.335 2.191 57.046 1.00 89.94 95 LYS A N 1
ATOM 791 C CA . LYS A 1 95 ? -36.908 3.569 56.761 1.00 89.94 95 LYS A CA 1
ATOM 792 C C . LYS A 1 95 ? -35.400 3.704 56.537 1.00 89.94 95 LYS A C 1
ATOM 794 O O . LYS A 1 95 ? -34.964 4.462 55.683 1.00 89.94 95 LYS A O 1
ATOM 799 N N . ASN A 1 96 ? -34.592 2.929 57.262 1.00 91.25 96 ASN A N 1
ATOM 800 C CA . ASN A 1 96 ? -33.143 2.921 57.045 1.00 91.25 96 ASN A CA 1
ATOM 801 C C . ASN A 1 96 ? -32.780 2.305 55.678 1.00 91.25 96 ASN A C 1
ATOM 803 O O . ASN A 1 96 ? -31.924 2.816 54.966 1.00 91.25 96 ASN A O 1
ATOM 807 N N . ILE A 1 97 ? -33.481 1.239 55.271 1.00 90.75 97 ILE A N 1
ATOM 808 C CA . ILE A 1 97 ? -33.278 0.589 53.965 1.00 90.75 97 ILE A CA 1
ATOM 809 C C . ILE A 1 97 ? -33.696 1.532 52.828 1.00 90.75 97 ILE A C 1
ATOM 811 O O . ILE A 1 97 ? -32.997 1.624 51.825 1.00 90.75 97 ILE A O 1
ATOM 815 N N . GLU A 1 98 ? -34.805 2.250 52.999 1.00 92.00 98 GLU A N 1
ATOM 816 C CA . GLU A 1 98 ? -35.299 3.271 52.069 1.00 92.00 98 GLU A CA 1
ATOM 817 C C . GLU A 1 98 ? -34.264 4.378 51.824 1.00 92.00 98 GLU A C 1
ATOM 819 O O . GLU A 1 98 ? -33.919 4.660 50.676 1.00 92.00 98 GLU A O 1
ATOM 824 N N . GLN A 1 99 ? -33.692 4.930 52.898 1.00 91.81 99 GLN A N 1
ATOM 825 C CA . GLN A 1 99 ? -32.636 5.942 52.815 1.00 91.81 99 GLN A CA 1
ATOM 826 C C . GLN A 1 99 ? -31.360 5.407 52.156 1.00 91.81 99 GLN A C 1
ATOM 828 O O . GLN A 1 99 ? -30.797 6.071 51.286 1.00 91.81 99 GLN A O 1
ATOM 833 N N . MET A 1 100 ? -30.921 4.196 52.522 1.00 93.12 100 MET A N 1
ATOM 834 C CA . MET A 1 100 ? -29.765 3.553 51.887 1.00 93.12 100 MET A CA 1
ATOM 835 C C . MET A 1 100 ? -29.990 3.339 50.389 1.00 93.12 100 MET A C 1
ATOM 837 O O . MET A 1 100 ? -29.096 3.607 49.590 1.00 93.12 100 MET A O 1
ATOM 841 N N . LEU A 1 101 ? -31.178 2.875 49.994 1.00 93.00 101 LEU A N 1
ATOM 842 C CA . LEU A 1 101 ? -31.513 2.669 48.589 1.00 93.00 101 LEU A CA 1
ATOM 843 C C . LEU A 1 101 ? -31.534 3.994 47.821 1.00 93.00 101 LEU A C 1
ATOM 845 O O . LEU A 1 101 ? -30.961 4.061 46.741 1.00 93.00 101 LEU A O 1
ATOM 849 N N . SER A 1 102 ? -32.125 5.047 48.395 1.00 91.88 102 SER A N 1
ATOM 850 C CA . SER A 1 102 ? -32.135 6.378 47.780 1.00 91.88 102 SER A CA 1
ATOM 851 C C . SER A 1 102 ? -30.726 6.927 47.556 1.00 91.88 102 SER A C 1
ATOM 853 O O . SER A 1 102 ? -30.472 7.502 46.505 1.00 91.88 102 SER A O 1
ATOM 855 N N . SER A 1 103 ? -29.819 6.753 48.524 1.00 94.38 103 SER A N 1
ATOM 856 C CA . SER A 1 103 ? -28.418 7.175 48.381 1.00 94.38 103 SER A CA 1
ATOM 857 C C . SER A 1 103 ? -27.721 6.412 47.257 1.00 94.38 103 SER A C 1
ATOM 859 O O . SER A 1 103 ? -27.112 7.026 46.393 1.00 94.38 103 SER A O 1
ATOM 861 N N . ASN A 1 104 ? -27.868 5.083 47.223 1.00 94.25 104 ASN A N 1
ATOM 862 C CA . ASN A 1 104 ? -27.223 4.256 46.203 1.00 94.25 104 ASN A CA 1
ATOM 863 C C . ASN A 1 104 ? -27.742 4.546 44.784 1.00 94.25 104 ASN A C 1
ATOM 865 O O . ASN A 1 104 ? -26.994 4.383 43.827 1.00 94.25 104 ASN A O 1
ATOM 869 N N . ILE A 1 105 ? -29.013 4.944 44.628 1.00 93.81 105 ILE A N 1
ATOM 870 C CA . ILE A 1 105 ? -29.551 5.364 43.323 1.00 93.81 105 ILE A CA 1
ATOM 871 C C . ILE A 1 105 ? -28.825 6.623 42.838 1.00 93.81 105 ILE A C 1
ATOM 873 O O . ILE A 1 105 ? -28.364 6.638 41.702 1.00 93.81 105 ILE A O 1
ATOM 877 N N . ILE A 1 106 ? -28.648 7.622 43.710 1.00 93.56 106 ILE A N 1
ATOM 878 C CA . ILE A 1 106 ? -27.900 8.849 43.388 1.00 93.56 106 ILE A CA 1
ATOM 879 C C . ILE A 1 106 ? -26.449 8.510 43.020 1.00 93.56 106 ILE A C 1
ATOM 881 O O . ILE A 1 106 ? -25.955 8.968 41.994 1.00 93.56 106 ILE A O 1
ATOM 885 N N . ASP A 1 107 ? -25.790 7.643 43.797 1.00 94.69 107 ASP A N 1
ATOM 886 C CA . ASP A 1 107 ? -24.413 7.220 43.508 1.00 94.69 107 ASP A CA 1
ATOM 887 C C . ASP A 1 107 ? -24.296 6.545 42.123 1.00 94.69 107 ASP A C 1
ATOM 889 O O . ASP A 1 107 ? -23.307 6.733 41.413 1.00 94.69 107 ASP A O 1
ATOM 893 N N . LEU A 1 108 ? -25.302 5.763 41.710 1.00 93.88 108 LEU A N 1
ATOM 894 C CA . LEU A 1 108 ? -25.337 5.125 40.389 1.00 93.88 108 LEU A CA 1
ATOM 895 C C . LEU A 1 108 ? -25.616 6.118 39.254 1.00 93.88 108 LEU A C 1
ATOM 897 O O . LEU A 1 108 ? -25.018 5.985 38.185 1.00 93.88 108 LEU A O 1
ATOM 901 N N . GLU A 1 109 ? -26.488 7.103 39.471 1.00 92.50 109 GLU A N 1
ATOM 902 C CA . GLU A 1 109 ? -26.728 8.199 38.524 1.00 92.50 109 GLU A CA 1
ATOM 903 C C . GLU A 1 109 ? -25.449 9.022 38.303 1.00 92.50 109 GLU A C 1
ATOM 905 O O . GLU A 1 109 ? -25.087 9.320 37.163 1.00 92.50 109 GLU A O 1
ATOM 910 N N . ASP A 1 110 ? -24.698 9.309 39.368 1.00 93.81 110 ASP A N 1
ATOM 911 C CA . ASP A 1 110 ? -23.405 9.991 39.278 1.00 93.81 110 ASP A CA 1
ATOM 912 C C . ASP A 1 110 ? -22.378 9.165 38.487 1.00 93.81 110 ASP A C 1
ATOM 914 O O . ASP A 1 110 ? -21.692 9.699 37.610 1.00 93.81 110 ASP A O 1
ATOM 918 N N . MET A 1 111 ? -22.301 7.848 38.719 1.00 93.44 111 MET A N 1
ATOM 919 C CA . MET A 1 111 ? -21.452 6.958 37.912 1.00 93.44 111 MET A CA 1
ATOM 920 C C . MET A 1 111 ? -21.848 6.975 36.430 1.00 93.44 111 MET A C 1
ATOM 922 O O . MET A 1 111 ? -20.972 7.040 35.564 1.00 93.44 111 MET A O 1
ATOM 926 N N . TYR A 1 112 ? -23.148 6.946 36.128 1.00 92.94 112 TYR A N 1
ATOM 927 C CA . TYR A 1 112 ? -23.652 7.038 34.757 1.00 92.94 112 TYR A CA 1
ATOM 928 C C . TYR A 1 112 ? -23.255 8.359 34.084 1.00 92.94 112 TYR A C 1
ATOM 930 O O . TYR A 1 112 ? -22.830 8.358 32.923 1.00 92.94 112 TYR A O 1
ATOM 938 N N . ASN A 1 113 ? -23.333 9.475 34.811 1.00 91.56 113 ASN A N 1
ATOM 939 C CA . ASN A 1 113 ? -22.924 10.786 34.311 1.00 91.56 113 ASN A CA 1
ATOM 940 C C . ASN A 1 113 ? -21.426 10.819 33.984 1.00 91.56 113 ASN A C 1
ATOM 942 O O . ASN A 1 113 ? -21.054 11.236 32.889 1.00 91.56 113 ASN A O 1
ATOM 946 N N . VAL A 1 114 ? -20.574 10.294 34.871 1.00 92.06 114 VAL A N 1
ATOM 947 C CA . VAL A 1 114 ? -19.120 10.198 34.633 1.00 92.06 114 VAL A CA 1
ATOM 948 C C . VAL A 1 114 ? -18.808 9.364 33.386 1.00 92.06 114 VAL A C 1
ATOM 950 O O . VAL A 1 114 ? -17.969 9.748 32.569 1.00 92.06 114 VAL A O 1
ATOM 953 N N . ILE A 1 115 ? -19.493 8.232 33.203 1.00 90.75 115 ILE A N 1
ATOM 954 C CA . ILE A 1 115 ? -19.323 7.369 32.023 1.00 90.75 115 ILE A CA 1
ATOM 955 C C . ILE A 1 115 ? -19.776 8.091 30.746 1.00 90.75 115 ILE A C 1
ATOM 957 O O . ILE A 1 115 ? -19.095 8.030 29.722 1.00 90.75 115 ILE A O 1
ATOM 961 N N . SER A 1 116 ? -20.893 8.815 30.814 1.00 88.50 116 SER A N 1
ATOM 962 C CA . SER A 1 116 ? -21.433 9.587 29.690 1.00 88.50 116 SER A CA 1
ATOM 963 C C . SER A 1 116 ? -20.525 10.757 29.296 1.00 88.50 116 SER A C 1
ATOM 965 O O . SER A 1 116 ? -20.339 11.032 28.112 1.00 88.50 116 SER A O 1
ATOM 967 N N . GLU A 1 117 ? -19.908 11.434 30.265 1.00 88.62 117 GLU A N 1
ATOM 968 C CA . GLU A 1 117 ? -18.897 12.460 29.996 1.00 88.62 117 GLU A CA 1
ATOM 969 C C . GLU A 1 117 ? -17.647 11.873 29.338 1.00 88.62 117 GLU A C 1
ATOM 971 O O . GLU A 1 117 ? -17.074 12.486 28.436 1.00 88.62 117 GLU A O 1
ATOM 976 N N . TYR A 1 118 ? -17.227 10.677 29.752 1.00 85.94 118 TYR A N 1
ATOM 977 C CA . TYR A 1 118 ? -16.086 10.005 29.143 1.00 85.94 118 TYR A CA 1
ATOM 978 C C . TYR A 1 118 ? -16.348 9.657 27.669 1.00 85.94 118 TYR A C 1
ATOM 980 O O . TYR A 1 118 ? -15.477 9.898 26.836 1.00 85.94 118 TYR A O 1
ATOM 988 N N . GLU A 1 119 ? -17.552 9.187 27.321 1.00 84.62 119 GLU A N 1
ATOM 989 C CA . GLU A 1 119 ? -17.955 8.914 25.930 1.00 84.62 119 GLU A CA 1
ATOM 990 C C . GLU A 1 119 ? -17.774 10.135 25.017 1.00 84.62 119 GLU A C 1
ATOM 992 O O . GLU A 1 119 ? -17.208 10.020 23.930 1.00 84.62 119 GLU A O 1
ATOM 997 N N . ASN A 1 120 ? -18.184 11.319 25.485 1.00 78.88 120 ASN A N 1
ATOM 998 C CA . ASN A 1 120 ? -18.067 12.568 24.725 1.00 78.88 120 ASN A CA 1
ATOM 999 C C . ASN A 1 120 ? -16.609 12.948 24.411 1.00 78.88 120 ASN A C 1
ATOM 1001 O O . ASN A 1 120 ? -16.359 13.713 23.480 1.00 78.88 120 ASN A O 1
ATOM 1005 N N . ASN A 1 121 ? -15.650 12.425 25.179 1.00 78.12 121 ASN A N 1
ATOM 1006 C CA . ASN A 1 121 ? -14.223 12.655 24.976 1.00 78.12 121 ASN A CA 1
ATOM 1007 C C . ASN A 1 121 ? -13.560 11.595 24.079 1.00 78.12 121 ASN A C 1
ATOM 1009 O O . ASN A 1 121 ? -12.407 11.776 23.678 1.00 78.12 121 ASN A O 1
ATOM 1013 N N . ILE A 1 122 ? -14.252 10.499 23.744 1.00 77.38 122 ILE A N 1
ATOM 1014 C CA . ILE A 1 122 ? -13.714 9.473 22.850 1.00 77.38 122 ILE A CA 1
ATOM 1015 C C . ILE A 1 122 ? -13.827 9.964 21.410 1.00 77.38 122 ILE A C 1
ATOM 1017 O O . ILE A 1 122 ? -14.888 9.937 20.784 1.00 77.38 122 ILE A O 1
ATOM 1021 N N . VAL A 1 123 ? -12.687 10.369 20.857 1.00 66.38 123 VAL A N 1
ATOM 1022 C CA . VAL A 1 123 ? -12.552 10.626 19.425 1.00 66.38 123 VAL A CA 1
ATOM 1023 C C . VAL A 1 123 ? -12.447 9.278 18.715 1.00 66.38 123 VAL A C 1
ATOM 1025 O O . VAL A 1 123 ? -11.394 8.643 18.708 1.00 66.38 123 VAL A O 1
ATOM 1028 N N . TYR A 1 124 ? -13.565 8.834 18.148 1.00 71.75 124 TYR A N 1
ATOM 1029 C CA . TYR A 1 124 ? -13.624 7.669 17.273 1.00 71.75 124 TYR A CA 1
ATOM 1030 C C . TYR A 1 124 ? -13.811 8.131 15.828 1.00 71.75 124 TYR A C 1
ATOM 1032 O O . TYR A 1 124 ? -14.886 8.612 15.462 1.00 71.75 124 TYR A O 1
ATOM 1040 N N . ASP A 1 125 ? -12.755 8.006 15.026 1.00 79.44 125 ASP A N 1
ATOM 1041 C CA . ASP A 1 125 ? -12.764 8.332 13.600 1.00 79.44 125 ASP A CA 1
ATOM 1042 C C . ASP A 1 125 ? -12.859 7.043 12.767 1.00 79.44 125 ASP A C 1
ATOM 1044 O O . ASP A 1 125 ? -11.861 6.387 12.462 1.00 79.44 125 ASP A O 1
ATOM 1048 N N . ASN A 1 126 ? -14.098 6.683 12.417 1.00 79.38 126 ASN A N 1
ATOM 1049 C CA . ASN A 1 126 ? -14.414 5.551 11.542 1.00 79.38 126 ASN A CA 1
ATOM 1050 C C . ASN A 1 126 ? -13.713 5.652 10.182 1.00 79.38 126 ASN A C 1
ATOM 1052 O O . ASN A 1 126 ? -13.183 4.666 9.675 1.00 79.38 126 ASN A O 1
ATOM 1056 N N . GLU A 1 127 ? -13.699 6.845 9.580 1.00 86.25 127 GLU A N 1
ATOM 1057 C CA . GLU A 1 127 ? -13.117 7.023 8.250 1.00 86.25 127 GLU A CA 1
ATOM 1058 C C . GLU A 1 127 ? -11.601 6.831 8.279 1.00 86.25 127 GLU A C 1
ATOM 1060 O O . GLU A 1 127 ? -11.002 6.360 7.309 1.00 86.25 127 GLU A O 1
ATOM 1065 N N . GLU A 1 128 ? -10.958 7.234 9.372 1.00 87.75 128 GLU A N 1
ATOM 1066 C CA . GLU A 1 128 ? -9.534 7.015 9.579 1.00 87.75 128 GLU A CA 1
ATOM 1067 C C . GLU A 1 128 ? -9.209 5.534 9.801 1.00 87.75 128 GLU A C 1
ATOM 1069 O O . GLU A 1 128 ? -8.253 5.032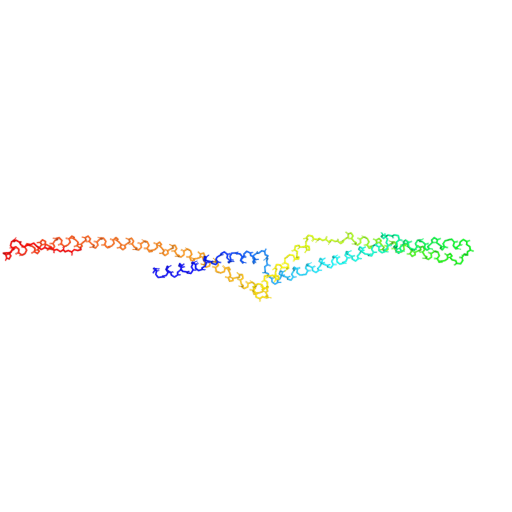 9.202 1.00 87.75 128 GLU A O 1
ATOM 1074 N N . LEU A 1 129 ? -10.019 4.820 10.589 1.00 87.56 129 LEU A N 1
ATOM 1075 C CA . LEU A 1 129 ? -9.854 3.382 10.800 1.00 87.56 129 LEU A CA 1
ATOM 1076 C C . LEU A 1 129 ? -10.005 2.596 9.487 1.00 87.56 129 LEU A C 1
ATOM 1078 O O . LEU A 1 129 ? -9.163 1.751 9.183 1.00 87.56 129 LEU A O 1
ATOM 1082 N N . ASP A 1 130 ? -10.996 2.931 8.658 1.00 89.12 130 ASP A N 1
ATOM 1083 C CA . ASP A 1 130 ? -11.195 2.310 7.342 1.00 89.12 130 ASP A CA 1
ATOM 1084 C C . ASP A 1 130 ? -10.001 2.526 6.402 1.00 89.12 130 ASP A C 1
ATOM 1086 O O . ASP A 1 130 ? -9.553 1.597 5.720 1.00 89.12 130 ASP A O 1
ATOM 1090 N N . LYS A 1 131 ? -9.436 3.741 6.382 1.00 91.69 131 LYS A N 1
ATOM 1091 C CA . LYS A 1 131 ? -8.233 4.051 5.588 1.00 91.69 131 LYS A CA 1
ATOM 1092 C C . LYS A 1 131 ? -7.038 3.219 6.044 1.00 91.69 131 LYS A C 1
ATOM 1094 O O . LYS A 1 131 ? -6.319 2.675 5.207 1.00 91.69 131 LYS A O 1
ATOM 1099 N N . ILE A 1 132 ? -6.848 3.093 7.354 1.00 91.75 132 ILE A N 1
ATOM 1100 C CA . ILE A 1 132 ? -5.765 2.297 7.939 1.00 91.75 132 ILE A CA 1
ATOM 1101 C C . ILE A 1 132 ? -5.948 0.810 7.629 1.00 91.75 132 ILE A C 1
ATOM 1103 O O . ILE A 1 132 ? -4.991 0.151 7.226 1.00 91.75 132 ILE A O 1
ATOM 1107 N N . ASN A 1 133 ? -7.169 0.288 7.740 1.00 91.50 133 ASN A N 1
ATOM 1108 C CA . ASN A 1 133 ? -7.491 -1.092 7.381 1.00 91.50 133 ASN A CA 1
ATOM 1109 C C . ASN A 1 133 ? -7.191 -1.384 5.909 1.00 91.50 133 ASN A C 1
ATOM 1111 O O . ASN A 1 133 ? -6.591 -2.412 5.583 1.00 91.50 133 ASN A O 1
ATOM 1115 N N . PHE A 1 134 ? -7.564 -0.463 5.018 1.00 93.69 134 PHE A N 1
ATOM 1116 C CA . PHE A 1 134 ? -7.249 -0.565 3.597 1.00 93.69 134 PHE A CA 1
ATOM 1117 C C . PHE A 1 134 ? -5.735 -0.588 3.349 1.00 93.69 134 PHE A C 1
ATOM 1119 O O . PHE A 1 134 ? -5.243 -1.422 2.586 1.00 93.69 134 PHE A O 1
ATOM 1126 N N . GLU A 1 135 ? -4.989 0.290 4.016 1.00 93.94 135 GLU A N 1
ATOM 1127 C CA . GLU A 1 135 ? -3.537 0.373 3.886 1.00 93.94 135 GLU A CA 1
ATOM 1128 C C . GLU A 1 135 ? -2.831 -0.895 4.393 1.00 93.94 135 GLU A C 1
ATOM 1130 O O . GLU A 1 135 ? -1.988 -1.451 3.685 1.00 93.94 135 GLU A O 1
ATOM 1135 N N . ILE A 1 136 ? -3.233 -1.427 5.554 1.00 92.81 136 ILE A N 1
ATOM 1136 C CA . ILE A 1 136 ? -2.726 -2.705 6.087 1.00 92.81 136 ILE A CA 1
ATOM 1137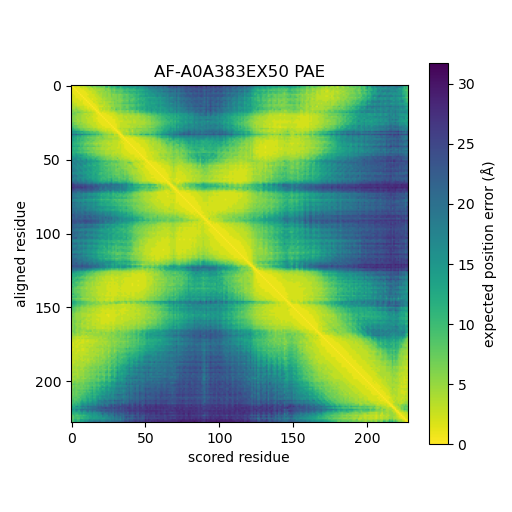 C C . ILE A 1 136 ? -3.005 -3.848 5.106 1.00 92.81 136 ILE A C 1
ATOM 1139 O O . ILE A 1 136 ? -2.103 -4.619 4.770 1.00 92.81 136 ILE A O 1
ATOM 1143 N N . ALA A 1 137 ? -4.238 -3.950 4.603 1.00 93.94 137 ALA A N 1
ATOM 1144 C CA . ALA A 1 137 ? -4.621 -4.997 3.659 1.00 93.94 137 ALA A CA 1
ATOM 1145 C C . ALA A 1 137 ? -3.825 -4.917 2.345 1.00 93.94 137 ALA A C 1
ATOM 1147 O O . ALA A 1 137 ? -3.465 -5.949 1.757 1.00 93.94 137 ALA A O 1
ATOM 1148 N N . HIS A 1 138 ? -3.525 -3.698 1.887 1.00 93.31 138 HIS A N 1
ATOM 1149 C CA . HIS A 1 138 ? -2.675 -3.470 0.724 1.00 93.31 138 HIS A CA 1
ATOM 1150 C C . HIS A 1 138 ? -1.247 -3.951 0.985 1.00 93.31 138 HIS A C 1
ATOM 1152 O O . HIS A 1 138 ? -0.733 -4.756 0.208 1.00 93.31 138 HIS A O 1
ATOM 1158 N N . ILE A 1 139 ? -0.632 -3.546 2.103 1.00 91.25 139 ILE A N 1
ATOM 1159 C CA . ILE A 1 139 ? 0.727 -3.964 2.490 1.00 91.25 139 ILE A CA 1
ATOM 1160 C C . ILE A 1 139 ? 0.830 -5.494 2.582 1.00 91.25 139 ILE A C 1
ATOM 1162 O O . ILE A 1 139 ? 1.742 -6.088 2.004 1.00 91.25 139 ILE A O 1
ATOM 1166 N N . GLU A 1 140 ? -0.135 -6.160 3.215 1.00 92.06 140 GLU A N 1
ATOM 1167 C CA . GLU A 1 140 ? -0.166 -7.626 3.305 1.00 92.06 140 GLU A CA 1
ATOM 1168 C C . GLU A 1 140 ? -0.311 -8.299 1.932 1.00 92.06 140 GLU A C 1
ATOM 1170 O O . GLU A 1 140 ? 0.331 -9.314 1.634 1.00 92.06 140 GLU A O 1
ATOM 1175 N N . THR A 1 141 ? -1.103 -7.707 1.036 1.00 93.06 141 THR A N 1
ATOM 1176 C CA . THR A 1 141 ? -1.229 -8.196 -0.341 1.00 93.06 141 THR A CA 1
ATOM 1177 C C . THR A 1 141 ? 0.087 -8.068 -1.104 1.00 93.06 141 THR A C 1
ATOM 1179 O O . THR A 1 141 ? 0.467 -9.007 -1.814 1.00 93.06 141 THR A O 1
ATOM 1182 N N . LEU A 1 142 ? 0.806 -6.956 -0.932 1.00 92.31 142 LEU A N 1
ATOM 1183 C CA . LEU A 1 142 ? 2.128 -6.752 -1.520 1.00 92.31 142 LEU A CA 1
ATOM 1184 C C . LEU A 1 142 ? 3.137 -7.767 -0.975 1.00 92.31 142 LEU A C 1
ATOM 1186 O O . LEU A 1 142 ? 3.815 -8.428 -1.762 1.00 92.31 142 LEU A O 1
ATOM 1190 N N . LYS A 1 143 ? 3.186 -7.971 0.347 1.00 91.88 143 LYS A N 1
ATOM 1191 C CA . LYS A 1 143 ? 4.038 -8.993 0.974 1.00 91.88 143 LYS A CA 1
ATOM 1192 C C . LYS A 1 143 ? 3.770 -10.355 0.346 1.00 91.88 143 LYS A C 1
ATOM 1194 O O . LYS A 1 143 ? 4.691 -10.976 -0.174 1.00 91.88 143 LYS A O 1
ATOM 1199 N N . ARG A 1 144 ? 2.511 -10.790 0.265 1.00 93.44 144 ARG A N 1
ATOM 1200 C CA . ARG A 1 144 ? 2.148 -12.083 -0.343 1.00 93.44 144 ARG A CA 1
ATOM 1201 C C . ARG A 1 144 ? 2.559 -12.202 -1.815 1.00 93.44 144 ARG A C 1
ATOM 1203 O O . ARG A 1 144 ? 3.014 -13.267 -2.224 1.00 93.44 144 ARG A O 1
ATOM 1210 N N . LYS A 1 145 ? 2.405 -11.142 -2.613 1.00 92.31 145 LYS A N 1
ATOM 1211 C CA . LYS A 1 145 ? 2.762 -11.148 -4.044 1.00 92.31 145 LYS A CA 1
ATOM 1212 C C . LYS A 1 145 ? 4.272 -11.117 -4.291 1.00 92.31 145 LYS A C 1
ATOM 1214 O O . LYS A 1 145 ? 4.728 -11.712 -5.264 1.00 92.31 145 LYS A O 1
ATOM 1219 N N . TYR A 1 146 ? 5.038 -10.446 -3.431 1.00 92.38 146 TYR A N 1
ATOM 1220 C CA . TYR A 1 146 ? 6.429 -10.071 -3.709 1.00 92.38 146 TYR A CA 1
ATOM 1221 C C . TYR A 1 146 ? 7.453 -10.653 -2.716 1.00 92.38 146 TYR A C 1
ATOM 1223 O O . TYR A 1 146 ? 8.531 -10.090 -2.547 1.00 92.38 146 TYR A O 1
ATOM 1231 N N . GLY A 1 147 ? 7.163 -11.806 -2.101 1.00 85.25 147 GLY A N 1
ATOM 1232 C CA . GLY A 1 147 ? 8.169 -12.611 -1.379 1.00 85.25 147 GLY A CA 1
ATOM 1233 C C . GLY A 1 147 ? 7.930 -12.824 0.119 1.00 85.25 147 GLY A C 1
ATOM 1234 O O . GLY A 1 147 ? 8.826 -13.271 0.821 1.00 85.25 147 GLY A O 1
ATOM 1235 N N . GLY A 1 148 ? 6.733 -12.528 0.614 1.00 88.94 148 GLY A N 1
ATOM 1236 C CA . GLY A 1 148 ? 6.276 -12.808 1.979 1.00 88.94 148 GLY A CA 1
ATOM 1237 C C . GLY A 1 148 ? 6.697 -11.785 3.035 1.00 88.94 148 GLY A C 1
ATOM 1238 O O . GLY A 1 148 ? 6.224 -11.869 4.164 1.00 88.94 148 GLY A O 1
ATOM 1239 N N . SER A 1 149 ? 7.544 -10.813 2.690 1.00 91.31 149 SER A N 1
ATOM 1240 C CA . SER A 1 149 ? 8.031 -9.786 3.616 1.00 91.31 149 SER A CA 1
ATOM 1241 C C . SER A 1 149 ? 8.096 -8.406 2.962 1.00 91.31 149 SER A C 1
ATOM 1243 O O . SER A 1 149 ? 8.136 -8.293 1.730 1.00 91.31 149 SER A O 1
ATOM 1245 N N . ILE A 1 150 ? 8.105 -7.350 3.781 1.00 89.25 150 ILE A N 1
ATOM 1246 C CA . ILE A 1 150 ? 8.162 -5.971 3.285 1.00 89.25 150 ILE A CA 1
ATOM 1247 C C . ILE A 1 150 ? 9.514 -5.672 2.631 1.00 89.25 150 ILE A C 1
ATOM 1249 O O . ILE A 1 150 ? 9.579 -4.983 1.618 1.00 89.25 150 ILE A O 1
ATOM 1253 N N . GLU A 1 151 ? 10.594 -6.275 3.129 1.00 91.50 151 GLU A N 1
ATOM 1254 C CA . GLU A 1 151 ? 11.934 -6.179 2.549 1.00 91.50 151 GLU A CA 1
ATOM 1255 C C . GLU A 1 151 ? 11.992 -6.824 1.166 1.00 91.50 151 GLU A C 1
ATOM 1257 O O . GLU A 1 151 ? 12.644 -6.305 0.259 1.00 91.50 151 GLU A O 1
ATOM 1262 N N . SER A 1 152 ? 11.291 -7.945 0.987 1.00 92.31 152 SER A N 1
ATOM 1263 C CA . SER A 1 152 ? 11.215 -8.632 -0.302 1.00 92.31 152 SER A CA 1
ATOM 1264 C C . SER A 1 152 ? 10.450 -7.788 -1.322 1.00 92.31 152 SER A C 1
ATOM 1266 O O . SER A 1 152 ? 10.933 -7.586 -2.441 1.00 92.31 152 SER A O 1
ATOM 1268 N N . ALA A 1 153 ? 9.321 -7.204 -0.906 1.00 92.44 153 ALA A N 1
ATOM 1269 C CA . ALA A 1 153 ? 8.550 -6.275 -1.725 1.00 92.44 153 ALA A CA 1
ATOM 1270 C C . ALA A 1 153 ? 9.360 -5.019 -2.092 1.00 92.44 153 ALA A C 1
ATOM 1272 O O . ALA A 1 153 ? 9.386 -4.621 -3.257 1.00 92.44 153 ALA A O 1
ATOM 1273 N N . LEU A 1 154 ? 10.106 -4.452 -1.140 1.00 91.00 154 LEU A N 1
ATOM 1274 C CA . LEU A 1 154 ? 11.012 -3.323 -1.369 1.00 91.00 154 LEU A CA 1
ATOM 1275 C C . LEU A 1 154 ? 12.154 -3.661 -2.325 1.00 91.00 154 LEU A C 1
ATOM 1277 O O . LEU A 1 154 ? 12.456 -2.894 -3.237 1.00 91.00 154 LEU A O 1
ATOM 1281 N N . SER A 1 155 ? 12.769 -4.831 -2.159 1.00 92.25 155 SER A N 1
ATOM 1282 C CA . SER A 1 155 ? 13.801 -5.314 -3.077 1.00 92.25 155 SER A CA 1
ATOM 1283 C C . SER A 1 155 ? 13.254 -5.453 -4.496 1.00 92.25 155 SER A C 1
ATOM 1285 O O . SER A 1 155 ? 13.925 -5.092 -5.465 1.00 92.25 155 SER A O 1
ATOM 1287 N N . TYR A 1 156 ? 12.025 -5.954 -4.634 1.00 92.88 156 TYR A N 1
ATOM 1288 C CA . TYR A 1 156 ? 11.356 -6.063 -5.923 1.00 92.88 156 TYR A CA 1
ATOM 1289 C C . TYR A 1 156 ? 11.027 -4.691 -6.526 1.00 92.88 156 TYR A C 1
ATOM 1291 O O . TYR A 1 156 ? 11.279 -4.470 -7.711 1.00 92.88 156 TYR A O 1
ATOM 1299 N N . TYR A 1 157 ? 10.558 -3.745 -5.712 1.00 91.38 157 TYR A N 1
ATOM 1300 C CA . TYR A 1 157 ? 10.318 -2.365 -6.129 1.00 91.38 157 TYR A CA 1
ATOM 1301 C C . TYR A 1 157 ? 11.593 -1.685 -6.653 1.00 91.38 157 TYR A C 1
ATOM 1303 O O . TYR A 1 157 ? 11.590 -1.125 -7.749 1.00 91.38 157 TYR A O 1
ATOM 1311 N N . GLU A 1 158 ? 12.714 -1.805 -5.937 1.00 91.25 158 GLU A N 1
ATOM 1312 C CA . GLU A 1 158 ? 14.012 -1.275 -6.376 1.00 91.25 158 GLU A CA 1
ATOM 1313 C C . GLU A 1 158 ? 14.508 -1.938 -7.670 1.00 91.25 158 GLU A C 1
ATOM 1315 O O . GLU A 1 158 ? 15.075 -1.276 -8.545 1.00 91.25 158 GLU A O 1
ATOM 1320 N N . LYS A 1 159 ? 14.259 -3.243 -7.847 1.00 91.69 159 LYS A N 1
ATOM 1321 C CA . LYS A 1 159 ? 14.542 -3.933 -9.115 1.00 91.69 159 LYS A CA 1
ATOM 1322 C C . LYS A 1 159 ? 13.710 -3.354 -10.257 1.00 91.69 159 LYS A C 1
ATOM 1324 O O . LYS A 1 159 ? 14.281 -3.023 -11.292 1.00 91.69 159 LYS A O 1
ATOM 1329 N N . LEU A 1 160 ? 12.399 -3.194 -10.075 1.00 90.44 160 LEU A N 1
ATOM 1330 C CA . LEU A 1 160 ? 11.522 -2.599 -11.089 1.00 90.44 160 LEU A CA 1
ATOM 1331 C C . LEU A 1 160 ? 11.942 -1.172 -11.441 1.00 90.44 160 LEU A C 1
ATOM 1333 O O . LEU A 1 160 ? 11.987 -0.816 -12.617 1.00 90.44 160 LEU A O 1
ATOM 1337 N N . LYS A 1 161 ? 12.316 -0.372 -10.439 1.00 89.12 161 LYS A N 1
ATOM 1338 C CA . LYS A 1 161 ? 12.815 0.988 -10.645 1.00 89.12 161 LYS A CA 1
ATOM 1339 C C . LYS A 1 161 ? 14.049 1.005 -11.550 1.00 89.12 161 LYS A C 1
ATOM 1341 O O . LYS A 1 161 ? 14.058 1.733 -12.540 1.00 89.12 161 LYS A O 1
ATOM 1346 N N . LYS A 1 162 ? 15.035 0.141 -11.282 1.00 89.25 162 LYS A N 1
ATOM 1347 C CA . LYS A 1 162 ? 16.232 -0.005 -12.130 1.00 89.25 162 LYS A CA 1
ATOM 1348 C C . LYS A 1 162 ? 15.902 -0.478 -13.543 1.00 89.25 162 LYS A C 1
ATOM 1350 O O . LYS A 1 162 ? 16.485 0.018 -14.498 1.00 89.25 162 LYS A O 1
ATOM 1355 N N . ILE A 1 163 ? 14.973 -1.423 -13.693 1.00 86.88 163 ILE A N 1
ATOM 1356 C CA . ILE A 1 163 ? 14.548 -1.921 -15.010 1.00 86.88 163 ILE A CA 1
ATOM 1357 C C . ILE A 1 163 ? 13.908 -0.780 -15.825 1.00 86.88 163 ILE A C 1
ATOM 1359 O O . ILE A 1 163 ? 14.272 -0.571 -16.983 1.00 86.88 163 ILE A O 1
ATOM 1363 N N . ASN A 1 164 ? 13.039 0.022 -15.203 1.00 85.19 164 ASN A N 1
ATOM 1364 C CA . ASN A 1 164 ? 12.419 1.186 -15.839 1.00 85.19 164 ASN A CA 1
ATOM 1365 C C . ASN A 1 164 ? 13.449 2.272 -16.211 1.00 85.19 164 ASN A C 1
ATOM 1367 O O . ASN A 1 164 ? 13.348 2.883 -17.278 1.00 85.19 164 ASN A O 1
ATOM 1371 N N . GLU A 1 165 ? 14.438 2.528 -15.348 1.00 85.94 165 GLU A N 1
ATOM 1372 C CA . GLU A 1 165 ? 15.542 3.463 -15.615 1.00 85.94 165 GLU A CA 1
ATOM 1373 C C . GLU A 1 165 ? 16.429 2.981 -16.773 1.00 85.94 165 GLU A C 1
ATOM 1375 O O . GLU A 1 165 ? 16.713 3.750 -17.693 1.00 85.94 165 GLU A O 1
ATOM 1380 N N . ASN A 1 166 ? 16.792 1.697 -16.791 1.00 84.88 166 ASN A N 1
ATOM 1381 C CA . ASN A 1 166 ? 17.587 1.103 -17.865 1.00 84.88 166 ASN A CA 1
ATOM 1382 C C . ASN A 1 166 ? 16.878 1.197 -19.221 1.00 84.88 166 ASN A C 1
ATOM 1384 O O . ASN A 1 166 ? 17.510 1.576 -20.203 1.00 84.88 166 ASN A O 1
ATOM 1388 N N . ASN A 1 167 ? 15.564 0.952 -19.290 1.00 81.81 167 ASN A N 1
ATOM 1389 C CA . ASN A 1 167 ? 14.829 1.094 -20.551 1.00 81.81 167 ASN A CA 1
ATOM 1390 C C . ASN A 1 167 ? 14.842 2.530 -21.097 1.00 81.81 167 ASN A C 1
ATOM 1392 O O . ASN A 1 167 ? 14.958 2.742 -22.308 1.00 81.81 167 ASN A O 1
ATOM 1396 N N . LYS A 1 168 ? 14.756 3.538 -20.218 1.00 80.50 168 LYS A N 1
ATOM 1397 C CA . LYS A 1 168 ? 14.908 4.940 -20.641 1.00 80.50 168 LYS A CA 1
ATOM 1398 C C . LYS A 1 168 ? 16.289 5.181 -21.250 1.00 80.50 168 LYS A C 1
ATOM 1400 O O . 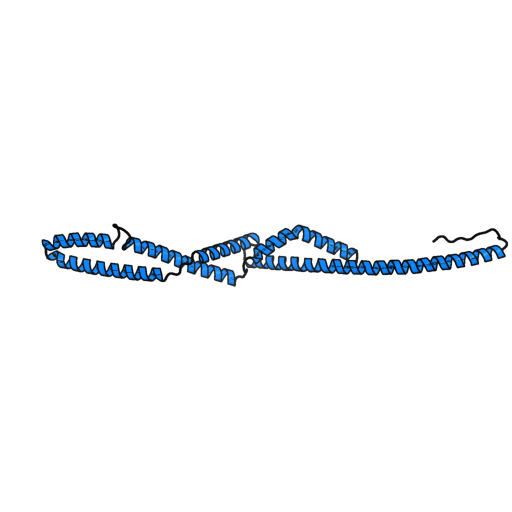LYS A 1 168 ? 16.379 5.852 -22.275 1.00 80.50 168 LYS A O 1
ATOM 1405 N N . ASN A 1 169 ? 17.335 4.592 -20.674 1.00 84.44 169 ASN A N 1
ATOM 1406 C CA . ASN A 1 169 ? 18.691 4.695 -21.209 1.00 84.44 169 ASN A CA 1
ATOM 1407 C C . ASN A 1 169 ? 18.837 3.974 -22.556 1.00 84.44 169 ASN A C 1
ATOM 1409 O O . ASN A 1 169 ? 19.381 4.563 -23.486 1.00 84.44 169 ASN A O 1
ATOM 1413 N N . TYR A 1 170 ? 18.278 2.767 -22.713 1.00 83.50 170 TYR A N 1
ATOM 1414 C CA . TYR A 1 170 ? 18.310 2.035 -23.987 1.00 83.50 170 TYR A CA 1
ATOM 1415 C C . TYR A 1 170 ? 17.656 2.821 -25.125 1.00 83.50 170 TYR A C 1
ATOM 1417 O O . TYR A 1 170 ? 18.193 2.863 -26.229 1.00 83.50 170 TYR A O 1
ATOM 1425 N N . LYS A 1 171 ? 16.526 3.497 -24.866 1.00 83.56 171 LYS A N 1
ATOM 1426 C CA . LYS A 1 171 ? 15.866 4.370 -25.856 1.00 83.56 171 LYS A CA 1
ATOM 1427 C C . LYS A 1 171 ? 16.803 5.469 -26.361 1.00 83.56 171 LYS A C 1
ATOM 1429 O O . LYS A 1 171 ? 16.887 5.684 -27.570 1.00 83.56 171 LYS A O 1
ATOM 1434 N N . THR A 1 172 ? 17.523 6.120 -25.451 1.00 87.88 172 THR A N 1
ATOM 1435 C CA . THR A 1 172 ? 18.497 7.168 -25.780 1.00 87.88 172 THR A CA 1
ATOM 1436 C C . THR A 1 172 ? 19.692 6.601 -26.546 1.00 87.88 172 THR A C 1
ATOM 1438 O O . THR A 1 172 ? 20.037 7.108 -27.610 1.00 87.88 172 THR A O 1
ATOM 1441 N N . GLU A 1 173 ? 20.271 5.501 -26.069 1.00 89.44 173 GLU A N 1
ATOM 1442 C CA . GLU A 1 173 ? 21.457 4.889 -26.677 1.00 89.44 173 GLU A CA 1
ATOM 1443 C C . GLU A 1 173 ? 21.173 4.349 -28.090 1.00 89.44 173 GLU A C 1
ATOM 1445 O O . GLU A 1 173 ? 21.967 4.543 -29.012 1.00 89.44 173 GLU A O 1
ATOM 1450 N N . ILE A 1 174 ? 20.004 3.735 -28.308 1.00 89.62 174 ILE A N 1
ATOM 1451 C CA . ILE A 1 174 ? 19.566 3.287 -29.640 1.00 89.62 174 ILE A CA 1
ATOM 1452 C C . ILE A 1 174 ? 19.463 4.473 -30.604 1.00 89.62 174 ILE A C 1
ATOM 1454 O O . ILE A 1 174 ? 19.860 4.349 -31.766 1.00 89.62 174 ILE A O 1
ATOM 1458 N N . TYR A 1 175 ? 18.933 5.611 -30.146 1.00 90.56 175 TYR A N 1
ATOM 1459 C CA . TYR A 1 175 ? 18.822 6.820 -30.960 1.00 90.56 175 TYR A CA 1
ATOM 1460 C C . TYR A 1 175 ? 20.201 7.380 -31.339 1.00 90.56 175 TYR A C 1
ATOM 1462 O O . TYR A 1 175 ? 20.437 7.699 -32.507 1.00 90.56 175 TYR A O 1
ATOM 1470 N N . GLU A 1 176 ? 21.129 7.444 -30.383 1.00 91.88 176 GLU A N 1
ATOM 1471 C CA . GLU A 1 176 ? 22.497 7.920 -30.608 1.00 91.88 176 GLU A CA 1
ATOM 1472 C C . GLU A 1 176 ? 23.262 7.034 -31.599 1.00 91.88 176 GLU A C 1
ATOM 1474 O O . GLU A 1 176 ? 23.795 7.546 -32.588 1.00 91.88 176 GLU A O 1
ATOM 1479 N N . ILE A 1 177 ? 23.239 5.708 -31.407 1.00 91.19 177 ILE A N 1
ATOM 1480 C CA . ILE A 1 177 ? 23.914 4.756 -32.304 1.00 91.19 177 ILE A CA 1
ATOM 1481 C C . ILE A 1 177 ? 23.313 4.817 -33.717 1.00 91.19 177 ILE A C 1
ATOM 1483 O O . ILE A 1 177 ? 24.050 4.764 -34.704 1.00 91.19 177 ILE A O 1
ATOM 1487 N N . HIS A 1 178 ? 21.988 4.962 -33.850 1.00 91.44 178 HIS A N 1
ATOM 1488 C CA . HIS A 1 178 ? 21.344 5.159 -35.158 1.00 91.44 178 HIS A CA 1
ATOM 1489 C C . HIS A 1 178 ? 21.848 6.412 -35.868 1.00 91.44 178 HIS A C 1
ATOM 1491 O O . HIS A 1 178 ? 22.136 6.380 -37.067 1.00 91.44 178 HIS A O 1
ATOM 1497 N N . ASN A 1 179 ? 21.954 7.522 -35.139 1.00 93.25 179 ASN A N 1
ATOM 1498 C CA . ASN A 1 179 ? 22.432 8.774 -35.705 1.00 93.25 179 ASN A CA 1
ATOM 1499 C C . ASN A 1 179 ? 23.903 8.657 -36.137 1.00 93.25 179 ASN A C 1
ATOM 1501 O O . ASN A 1 179 ? 24.265 9.087 -37.233 1.00 93.25 179 ASN A O 1
ATOM 1505 N N . GLU A 1 180 ? 24.733 7.995 -35.331 1.00 94.00 180 GLU A N 1
ATOM 1506 C CA . GLU A 1 180 ? 26.135 7.734 -35.658 1.00 94.00 180 GLU A CA 1
ATOM 1507 C C . GLU A 1 180 ? 26.281 6.873 -36.925 1.00 94.00 180 GLU A C 1
ATOM 1509 O O . GLU A 1 180 ? 27.017 7.245 -37.842 1.00 94.00 180 GLU A O 1
ATOM 1514 N N . ILE A 1 181 ? 25.511 5.785 -37.051 1.00 92.56 181 ILE A N 1
ATOM 1515 C CA . ILE A 1 181 ? 25.476 4.952 -38.267 1.00 92.56 181 ILE A CA 1
ATOM 1516 C C . ILE A 1 181 ? 25.026 5.775 -39.484 1.00 92.56 181 ILE A C 1
ATOM 1518 O O . ILE A 1 181 ? 25.598 5.658 -40.571 1.00 92.56 181 ILE A O 1
ATOM 1522 N N . SER A 1 182 ? 24.030 6.648 -39.327 1.00 93.62 182 SER A N 1
ATOM 1523 C CA . SER A 1 182 ? 23.553 7.527 -40.404 1.00 93.62 182 SER A CA 1
ATOM 1524 C C . SER A 1 182 ? 24.635 8.511 -40.870 1.00 93.62 182 SER A C 1
ATOM 1526 O O . SER A 1 182 ? 24.816 8.732 -42.070 1.00 93.62 182 SER A O 1
ATOM 1528 N N . ILE A 1 183 ? 25.411 9.071 -39.941 1.00 95.06 183 ILE A N 1
ATOM 1529 C CA . ILE A 1 183 ? 26.523 9.975 -40.256 1.00 95.06 183 ILE A CA 1
ATOM 1530 C C . ILE A 1 183 ? 27.653 9.215 -40.960 1.00 95.06 183 ILE A C 1
ATOM 1532 O O . ILE A 1 183 ? 28.103 9.638 -42.030 1.00 95.06 183 ILE A O 1
ATOM 1536 N N . LEU A 1 184 ? 28.079 8.079 -40.402 1.00 93.94 184 LEU A N 1
ATOM 1537 C CA . LEU A 1 184 ? 29.156 7.258 -40.958 1.00 93.94 184 LEU A CA 1
ATOM 1538 C C . LEU A 1 184 ? 28.794 6.697 -42.337 1.00 93.94 184 LEU A C 1
ATOM 1540 O O . LEU A 1 184 ? 29.626 6.715 -43.242 1.00 93.94 184 LEU A O 1
ATOM 1544 N N . SER A 1 185 ? 27.545 6.276 -42.550 1.00 92.69 185 SER A N 1
ATOM 1545 C CA . SER A 1 185 ? 27.087 5.788 -43.857 1.00 92.69 185 SER A CA 1
ATOM 1546 C C . SER A 1 185 ? 27.102 6.894 -44.918 1.00 92.69 185 SER A C 1
ATOM 1548 O O . SER A 1 185 ? 27.602 6.674 -46.022 1.00 92.69 185 SER A O 1
ATOM 1550 N N . LYS A 1 186 ? 26.671 8.120 -44.587 1.00 94.69 186 LYS A N 1
ATOM 1551 C CA . LYS A 1 186 ? 26.788 9.283 -45.489 1.00 94.69 186 LYS A CA 1
ATOM 1552 C C . LYS A 1 186 ? 28.243 9.599 -45.834 1.00 94.69 186 LYS A C 1
ATOM 1554 O O . LYS A 1 186 ? 28.550 9.888 -46.992 1.00 94.69 186 LYS A O 1
ATOM 1559 N N . GLN A 1 187 ? 29.144 9.535 -44.852 1.00 94.88 187 GLN A N 1
ATOM 1560 C CA . GLN A 1 187 ? 30.578 9.726 -45.080 1.00 94.88 187 GLN A CA 1
ATOM 1561 C C . GLN A 1 187 ? 31.153 8.628 -45.979 1.00 94.88 187 GLN A C 1
ATOM 1563 O O . GLN A 1 187 ? 31.855 8.940 -46.940 1.00 94.88 187 GLN A O 1
ATOM 1568 N N . MET A 1 188 ? 30.797 7.366 -45.732 1.00 94.31 188 MET A N 1
ATOM 1569 C CA . MET A 1 188 ? 31.208 6.226 -46.549 1.00 94.31 188 MET A CA 1
ATOM 1570 C C . MET A 1 188 ? 30.758 6.392 -48.003 1.00 94.31 188 MET A C 1
ATOM 1572 O O . MET A 1 188 ? 31.581 6.274 -48.908 1.00 94.31 188 MET A O 1
ATOM 1576 N N . VAL A 1 189 ? 29.486 6.734 -48.237 1.00 95.31 189 VAL A N 1
ATOM 1577 C CA . VAL A 1 189 ? 28.941 6.969 -49.586 1.00 95.31 189 VAL A CA 1
ATOM 1578 C C . VAL A 1 189 ? 29.663 8.125 -50.283 1.00 95.31 189 VAL A C 1
ATOM 1580 O O . VAL A 1 189 ? 29.984 8.027 -51.467 1.00 95.31 189 VAL A O 1
ATOM 1583 N N . LYS A 1 190 ? 29.978 9.205 -49.558 1.00 95.56 190 LYS A N 1
ATOM 1584 C CA . LYS A 1 190 ? 30.742 10.338 -50.100 1.00 95.56 190 LYS A CA 1
ATOM 1585 C C . LYS A 1 190 ? 32.175 9.943 -50.471 1.00 95.56 190 LYS A C 1
ATOM 1587 O O . LYS A 1 190 ? 32.653 10.309 -51.539 1.00 95.56 190 LYS A O 1
ATOM 1592 N N . CYS A 1 191 ? 32.865 9.187 -49.623 1.00 94.25 191 CYS A N 1
ATOM 1593 C CA . CYS A 1 191 ? 34.205 8.687 -49.932 1.00 94.25 191 CYS A CA 1
ATOM 1594 C C . CYS A 1 191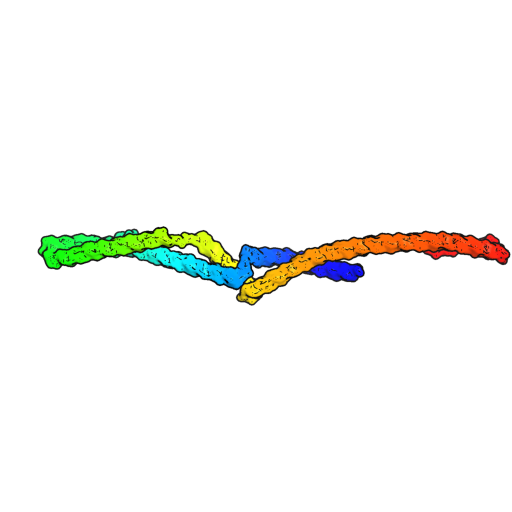 ? 34.176 7.721 -51.124 1.00 94.25 191 CYS A C 1
ATOM 1596 O O . CYS A 1 191 ? 34.985 7.854 -52.042 1.00 94.25 191 CYS A O 1
ATOM 1598 N N . ALA A 1 192 ? 33.207 6.803 -51.156 1.00 94.25 192 ALA A N 1
ATOM 1599 C CA . ALA A 1 192 ? 33.020 5.859 -52.251 1.00 94.25 192 ALA A CA 1
ATOM 1600 C C . ALA A 1 192 ? 32.737 6.568 -53.584 1.00 94.25 192 ALA A C 1
ATOM 1602 O O . ALA A 1 192 ? 33.302 6.182 -54.607 1.00 94.25 192 ALA A O 1
ATOM 1603 N N . SER A 1 193 ? 31.932 7.636 -53.588 1.00 94.00 193 SER A N 1
ATOM 1604 C CA . SER A 1 193 ? 31.652 8.408 -54.804 1.00 94.00 193 SER A CA 1
ATOM 1605 C C . SER A 1 193 ? 32.878 9.176 -55.304 1.00 94.00 193 SER A C 1
ATOM 1607 O O . SER A 1 193 ? 33.139 9.174 -56.506 1.00 94.00 193 SER A O 1
ATOM 1609 N N . ILE A 1 194 ? 33.686 9.751 -54.404 1.00 95.31 194 ILE A N 1
ATOM 1610 C CA . ILE A 1 194 ? 34.959 10.399 -54.759 1.00 95.31 194 ILE A CA 1
ATOM 1611 C C . ILE A 1 194 ? 35.930 9.385 -55.377 1.00 95.31 194 ILE A C 1
ATOM 1613 O O . ILE A 1 194 ? 36.534 9.665 -56.413 1.00 95.31 194 ILE A O 1
ATOM 1617 N N . ILE A 1 195 ? 36.070 8.205 -54.766 1.00 94.25 195 ILE A N 1
ATOM 1618 C CA . ILE A 1 195 ? 36.932 7.132 -55.281 1.00 94.25 195 ILE A CA 1
ATOM 1619 C C . ILE A 1 195 ? 36.426 6.657 -56.645 1.00 94.25 195 ILE A C 1
ATOM 1621 O O . ILE A 1 195 ? 37.215 6.544 -57.579 1.00 94.25 195 ILE A O 1
ATOM 1625 N N . SER A 1 196 ? 35.121 6.413 -56.779 1.00 94.06 196 SER A N 1
ATOM 1626 C CA . SER A 1 196 ? 34.514 5.966 -58.035 1.00 94.06 196 SER A CA 1
ATOM 1627 C C . SER A 1 196 ? 34.718 6.984 -59.158 1.00 94.06 196 SER A C 1
ATOM 1629 O O . SER A 1 196 ? 35.125 6.606 -60.257 1.00 94.06 196 SER A O 1
ATOM 1631 N N . LYS A 1 197 ? 34.538 8.280 -58.867 1.00 94.00 197 LYS A N 1
ATOM 1632 C CA . LYS A 1 197 ? 34.781 9.366 -59.822 1.00 94.00 197 LYS A CA 1
ATOM 1633 C C . LYS A 1 197 ? 36.240 9.398 -60.281 1.00 94.00 197 LYS A C 1
ATOM 1635 O O . LYS A 1 197 ? 36.488 9.350 -61.480 1.00 94.00 197 LYS A O 1
ATOM 1640 N N . LYS A 1 198 ? 37.199 9.366 -59.347 1.00 93.50 198 LYS A N 1
ATOM 1641 C CA . LYS A 1 198 ? 38.634 9.313 -59.683 1.00 93.50 198 LYS A CA 1
ATOM 1642 C C . LYS A 1 198 ? 39.010 8.064 -60.482 1.00 93.50 198 LYS A C 1
ATOM 1644 O O . LYS A 1 198 ? 39.851 8.139 -61.369 1.00 93.50 198 LYS A O 1
ATOM 1649 N N . ARG A 1 199 ? 38.402 6.909 -60.182 1.00 93.69 199 ARG A N 1
ATOM 1650 C CA . ARG A 1 199 ? 38.615 5.673 -60.954 1.00 93.69 199 ARG A CA 1
ATOM 1651 C C . ARG A 1 199 ? 38.126 5.822 -62.392 1.00 93.69 199 ARG A C 1
ATOM 1653 O O . ARG A 1 199 ? 38.850 5.411 -63.287 1.00 93.69 199 ARG A O 1
ATOM 1660 N N . HIS A 1 200 ? 36.951 6.415 -62.608 1.00 92.12 200 HIS A N 1
ATOM 1661 C CA . HIS A 1 200 ? 36.417 6.662 -63.951 1.00 92.12 200 HIS A CA 1
ATOM 1662 C C . HIS A 1 200 ? 37.263 7.669 -64.736 1.00 92.12 200 HIS A C 1
ATOM 1664 O O . HIS A 1 200 ? 37.576 7.413 -65.892 1.00 92.12 200 HIS A O 1
ATOM 1670 N N . GLU A 1 201 ? 37.672 8.773 -64.106 1.00 92.06 201 GLU A N 1
ATOM 1671 C CA . GLU A 1 201 ? 38.549 9.778 -64.728 1.00 92.06 201 GLU A CA 1
ATOM 1672 C C . GLU A 1 201 ? 39.880 9.148 -65.171 1.00 92.06 201 GLU A C 1
ATOM 1674 O O . GLU A 1 201 ? 40.223 9.194 -66.350 1.00 92.06 201 GLU A O 1
ATOM 1679 N N . ASN A 1 202 ? 40.562 8.439 -64.267 1.00 91.94 202 ASN A N 1
ATOM 1680 C CA . ASN A 1 202 ? 41.822 7.763 -64.588 1.00 91.94 202 ASN A CA 1
ATOM 1681 C C . ASN A 1 202 ? 41.655 6.623 -65.605 1.00 91.94 202 ASN A C 1
ATOM 1683 O O . ASN A 1 202 ? 42.584 6.341 -66.357 1.00 91.94 202 ASN A O 1
ATOM 1687 N N . ALA A 1 203 ? 40.505 5.942 -65.625 1.00 92.00 203 ALA A N 1
ATOM 1688 C CA . ALA A 1 203 ? 40.232 4.904 -66.613 1.00 92.00 203 ALA A CA 1
ATOM 1689 C C . ALA A 1 203 ? 40.147 5.492 -68.025 1.00 92.00 203 ALA A C 1
ATOM 1691 O O . ALA A 1 203 ? 40.753 4.935 -68.930 1.00 92.00 203 ALA A O 1
ATOM 1692 N N . ILE A 1 204 ? 39.483 6.640 -68.200 1.00 90.75 204 ILE A N 1
ATOM 1693 C CA . ILE A 1 204 ? 39.404 7.335 -69.495 1.00 90.75 204 ILE A CA 1
ATOM 1694 C C . ILE A 1 204 ? 40.799 7.750 -69.976 1.00 90.75 204 ILE A C 1
ATOM 1696 O O . ILE A 1 204 ? 41.128 7.568 -71.149 1.00 90.75 204 ILE A O 1
ATOM 1700 N N . ASP A 1 205 ? 41.627 8.293 -69.083 1.00 90.06 205 ASP A N 1
ATOM 1701 C CA . ASP A 1 205 ? 42.986 8.711 -69.437 1.00 90.06 205 ASP A CA 1
ATOM 1702 C C . ASP A 1 205 ? 43.868 7.508 -69.800 1.00 90.06 205 ASP A C 1
ATOM 1704 O O . ASP A 1 205 ? 44.591 7.538 -70.796 1.00 90.06 205 ASP A O 1
ATOM 1708 N N . LEU A 1 206 ? 43.757 6.408 -69.050 1.00 90.50 206 LEU A N 1
ATOM 1709 C CA . LEU A 1 206 ? 44.486 5.174 -69.336 1.00 90.50 206 LEU A CA 1
ATOM 1710 C C . LEU A 1 206 ? 44.017 4.511 -70.642 1.00 90.50 206 LEU A C 1
ATOM 1712 O O . LEU A 1 206 ? 44.850 4.036 -71.412 1.00 90.50 206 LEU A O 1
ATOM 1716 N N . GLU A 1 207 ? 42.709 4.505 -70.917 1.00 91.81 207 GLU A N 1
ATOM 1717 C CA . GLU A 1 207 ? 42.138 4.011 -72.176 1.00 91.81 207 GLU A CA 1
ATOM 1718 C C . GLU A 1 207 ? 42.718 4.743 -73.386 1.00 91.81 207 GLU A C 1
ATOM 1720 O O . GLU A 1 207 ? 43.114 4.095 -74.358 1.00 91.81 207 GLU A O 1
ATOM 1725 N N . LYS A 1 208 ? 42.817 6.077 -73.313 1.00 88.25 208 LYS A N 1
ATOM 1726 C CA . LYS A 1 208 ? 43.419 6.898 -74.371 1.00 88.25 208 LYS A CA 1
ATOM 1727 C C . LYS A 1 208 ? 44.895 6.577 -74.557 1.00 88.25 208 LYS A C 1
ATOM 1729 O O . LYS A 1 208 ? 45.284 6.215 -75.662 1.00 88.25 208 LYS A O 1
ATOM 1734 N N . CYS A 1 209 ? 45.686 6.620 -73.483 1.00 89.12 209 CYS A N 1
ATOM 1735 C CA . CYS A 1 209 ? 47.121 6.334 -73.540 1.00 89.12 209 CYS A CA 1
ATOM 1736 C C . CYS A 1 209 ? 47.418 4.952 -74.143 1.00 89.12 209 CYS A C 1
ATOM 1738 O O . CYS A 1 209 ? 48.315 4.813 -74.973 1.00 89.12 209 CYS A O 1
ATOM 1740 N N . ILE A 1 210 ? 46.657 3.922 -73.755 1.00 89.06 210 ILE A N 1
ATOM 1741 C CA . ILE A 1 210 ? 46.833 2.564 -74.288 1.00 89.06 210 ILE A CA 1
ATOM 1742 C C . ILE A 1 210 ? 46.399 2.493 -75.755 1.00 89.06 210 ILE A C 1
ATOM 1744 O O . ILE A 1 210 ? 47.101 1.893 -76.563 1.00 89.06 210 ILE A O 1
ATOM 1748 N N . THR A 1 211 ? 45.275 3.112 -76.122 1.00 87.88 211 THR A N 1
ATOM 1749 C CA . THR A 1 211 ? 44.780 3.111 -77.509 1.00 87.88 211 THR A CA 1
ATOM 1750 C C . THR A 1 211 ? 45.741 3.846 -78.455 1.00 87.88 211 THR A C 1
ATOM 1752 O O . THR A 1 211 ? 46.022 3.359 -79.551 1.00 87.88 211 THR A O 1
ATOM 1755 N N . GLU A 1 212 ? 46.314 4.972 -78.022 1.00 86.38 212 GLU A N 1
ATOM 1756 C CA . GLU A 1 212 ? 47.351 5.709 -78.760 1.00 86.38 212 GLU A CA 1
ATOM 1757 C C . GLU A 1 212 ? 48.630 4.875 -78.916 1.00 86.38 212 GLU A C 1
ATOM 1759 O O . GLU A 1 212 ? 49.175 4.765 -80.016 1.00 86.38 212 GLU A O 1
ATOM 1764 N N . TYR A 1 213 ? 49.075 4.212 -77.844 1.00 88.06 213 TYR A N 1
ATOM 1765 C CA . TYR A 1 213 ? 50.237 3.325 -77.889 1.00 88.06 213 TYR A CA 1
ATOM 1766 C C . TYR A 1 213 ? 50.023 2.134 -78.838 1.00 88.06 213 TYR A C 1
ATOM 1768 O O . TYR A 1 213 ? 50.885 1.845 -79.667 1.00 88.06 213 TYR A O 1
ATOM 1776 N N . LEU A 1 214 ? 48.856 1.483 -78.788 1.00 86.38 214 LEU A N 1
ATOM 1777 C CA . LEU A 1 214 ? 48.493 0.399 -79.708 1.00 86.38 214 LEU A CA 1
ATOM 1778 C C . LEU A 1 214 ? 48.431 0.879 -81.165 1.00 86.38 214 LEU A C 1
ATOM 1780 O O . LEU A 1 214 ? 48.903 0.182 -82.064 1.00 86.38 214 LEU A O 1
ATOM 1784 N N . SER A 1 215 ? 47.926 2.092 -81.401 1.00 84.75 215 SER A N 1
ATOM 1785 C CA . SER A 1 215 ? 47.919 2.705 -82.735 1.00 84.75 215 SER A CA 1
ATOM 1786 C C . SER A 1 215 ? 49.343 2.924 -83.256 1.00 84.75 215 SER A C 1
ATOM 1788 O O . SER A 1 215 ? 49.635 2.581 -84.399 1.00 84.75 215 SER A O 1
ATOM 1790 N N . SER A 1 216 ? 50.264 3.390 -82.402 1.00 84.25 216 SER A N 1
ATOM 1791 C CA . SER A 1 216 ? 51.681 3.583 -82.759 1.00 84.25 216 SER A CA 1
ATOM 1792 C C . SER A 1 216 ? 52.422 2.283 -83.116 1.00 84.25 216 SER A C 1
ATOM 1794 O O . SER A 1 216 ? 53.431 2.313 -83.818 1.00 84.25 216 SER A O 1
ATOM 1796 N N . LEU A 1 217 ? 51.897 1.135 -82.676 1.00 85.31 217 LEU A N 1
ATOM 1797 C CA . LEU A 1 217 ? 52.398 -0.207 -82.985 1.00 85.31 217 LEU A CA 1
ATOM 1798 C C . LEU A 1 217 ? 51.754 -0.822 -84.245 1.00 85.31 217 LEU A C 1
ATOM 1800 O O . LEU A 1 217 ? 51.944 -2.008 -84.511 1.00 85.31 217 LEU A O 1
ATOM 1804 N N . GLY A 1 218 ? 50.994 -0.041 -85.022 1.00 80.81 218 GLY A N 1
ATOM 1805 C CA . GLY A 1 218 ? 50.362 -0.490 -86.268 1.00 80.81 218 GLY A CA 1
ATOM 1806 C C . GLY A 1 218 ? 48.995 -1.162 -86.090 1.00 80.81 218 GLY A C 1
ATOM 1807 O O 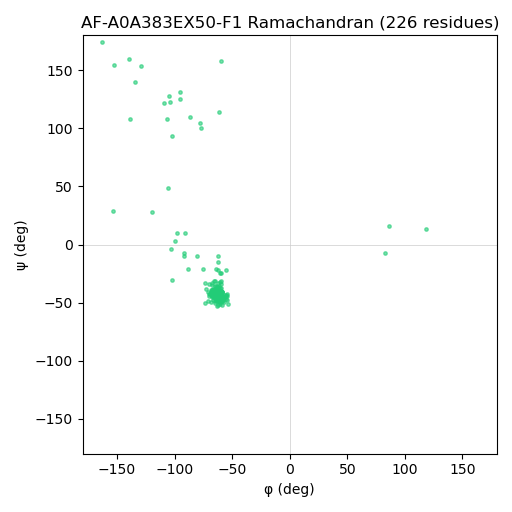. GLY A 1 218 ? 48.526 -1.830 -87.009 1.00 80.81 218 GLY A O 1
ATOM 1808 N N . MET A 1 219 ? 48.343 -1.008 -84.929 1.00 82.81 219 MET A N 1
ATOM 1809 C CA . MET A 1 219 ? 47.019 -1.579 -84.628 1.00 82.81 219 MET A CA 1
ATOM 1810 C C . MET A 1 219 ? 45.896 -0.523 -84.633 1.00 82.81 219 MET A C 1
ATOM 1812 O O . MET A 1 219 ? 45.081 -0.475 -83.713 1.00 82.81 219 MET A O 1
ATOM 1816 N N . GLU A 1 220 ? 45.833 0.310 -85.675 1.00 75.44 220 GLU A N 1
ATOM 1817 C CA . GLU A 1 220 ? 45.008 1.537 -85.760 1.00 75.44 220 GLU A CA 1
ATOM 1818 C C . GLU A 1 220 ? 43.493 1.358 -85.512 1.00 75.44 220 GLU A C 1
ATOM 1820 O O . GLU A 1 220 ? 42.820 2.307 -85.122 1.00 75.44 220 GLU A O 1
ATOM 1825 N N . ASN A 1 221 ? 42.939 0.151 -85.682 1.00 79.06 221 ASN A N 1
ATOM 1826 C CA . ASN A 1 221 ? 41.504 -0.124 -85.491 1.00 79.06 221 ASN A CA 1
ATOM 1827 C C . ASN A 1 221 ? 41.149 -0.733 -84.118 1.00 79.06 221 ASN A C 1
ATOM 1829 O O . ASN A 1 221 ? 40.026 -1.204 -83.925 1.00 79.06 221 ASN A O 1
ATOM 1833 N N . THR A 1 222 ? 42.086 -0.775 -83.167 1.00 82.31 222 THR A N 1
ATOM 1834 C CA . THR A 1 222 ? 41.867 -1.416 -81.858 1.00 82.31 222 THR A CA 1
ATOM 1835 C C . THR A 1 222 ? 41.425 -0.394 -80.819 1.00 82.31 222 THR A C 1
ATOM 1837 O O . THR A 1 222 ? 42.122 0.583 -80.580 1.00 82.31 222 THR A O 1
ATOM 1840 N N . ILE A 1 223 ? 40.291 -0.638 -80.155 1.00 82.75 223 ILE A N 1
ATOM 1841 C CA . ILE A 1 223 ? 39.775 0.219 -79.078 1.00 82.75 223 ILE A CA 1
ATOM 1842 C C . ILE A 1 223 ? 39.932 -0.515 -77.748 1.00 82.75 223 ILE A C 1
ATOM 1844 O O . ILE A 1 223 ? 39.365 -1.595 -77.567 1.00 82.75 223 ILE A O 1
ATOM 1848 N N . PHE A 1 224 ? 40.661 0.079 -76.805 1.00 87.31 224 PHE A N 1
ATOM 1849 C CA . PHE A 1 224 ? 40.775 -0.440 -75.445 1.00 87.31 224 PHE A CA 1
ATOM 1850 C C . PHE A 1 224 ? 39.752 0.240 -74.524 1.00 87.31 224 PHE A C 1
ATOM 1852 O O . PHE A 1 224 ? 39.636 1.463 -74.528 1.00 87.31 224 PHE A O 1
ATOM 1859 N N . LYS A 1 225 ? 39.003 -0.549 -73.740 1.00 87.56 225 LYS A N 1
ATOM 1860 C CA . LYS A 1 225 ? 38.022 -0.056 -72.758 1.00 87.56 225 LYS A CA 1
ATOM 1861 C C . LYS A 1 225 ? 38.138 -0.774 -71.418 1.00 87.56 225 LYS A C 1
ATOM 1863 O O . LYS A 1 225 ? 38.263 -1.996 -71.366 1.00 87.56 225 LYS A O 1
ATOM 1868 N N . ILE A 1 226 ? 38.009 -0.012 -70.342 1.00 87.94 226 ILE A N 1
ATOM 1869 C CA . ILE A 1 226 ? 37.985 -0.428 -68.947 1.00 87.94 226 ILE A CA 1
ATOM 1870 C C . ILE A 1 226 ? 36.537 -0.341 -68.457 1.00 87.94 226 ILE A C 1
ATOM 1872 O O . ILE A 1 226 ? 35.868 0.682 -68.582 1.00 87.94 226 ILE A O 1
ATOM 1876 N N . LYS A 1 227 ? 36.036 -1.430 -67.870 1.00 86.00 227 LYS A N 1
ATOM 1877 C CA . LYS A 1 227 ? 34.698 -1.481 -67.271 1.00 86.00 227 LYS A CA 1
ATOM 1878 C C . LYS A 1 227 ? 34.816 -1.418 -65.747 1.00 86.00 227 LYS A C 1
ATOM 1880 O O . LYS A 1 227 ? 35.504 -2.256 -65.163 1.00 86.00 227 LYS A O 1
ATOM 1885 N N . LEU A 1 228 ? 34.164 -0.429 -65.133 1.00 76.50 228 LEU A N 1
ATOM 1886 C CA . LEU A 1 228 ? 34.164 -0.159 -63.689 1.00 76.50 228 LEU A CA 1
ATOM 1887 C C . LEU A 1 228 ? 32.805 -0.428 -63.045 1.00 76.50 228 LEU A C 1
ATOM 1889 O O . LEU A 1 228 ? 31.780 -0.308 -63.754 1.00 76.50 228 LEU A O 1
#

Mean predicted aligned error: 11.62 Å

Nearest PDB structures (foldseek):
  4abx-assembly2_B  TM=8.146E-01  e=1.804E-04  Deinococcus radiodurans R1 = ATCC 13939 = DSM 20539
  3ja6-assembly1_I  TM=3.743E-01  e=7.662E-01  Escherichia coli
  6ixe-assembly1_A  TM=3.718E-01  e=3.367E+00  Homo sapiens

pLDDT: mean 89.13, std 4.52, range [66.38, 95.56]

Foldseek 3Di:
DVVVLVVLVVLLVVCVVCVVVLVVLLCLLPVDDQDPVVLVVLVVVLVVLVVLVVLLVVLVVVLCQCPVDCNHPLNVLVVVLVVLVVVCVVPVVSVVVSVVSVVVSVVSVVVSVVSVVVSVVRDRDPVVSVVSVVVNVSQCVLCVVQPVDSVSSVVVSVVSVVSVVVSVVSVVVSVVVVVVCVVVVVVVVVVVVVVVVVVVVVQVVVQVVVQVVCVVVVNVPDGDHDDD

Sequence (228 aa):
LEERLVLLKKEQNDYDEKNDLYNLQFKELSLFPMSIDHEQKILDKHKLLTNSEDIKYSIDNVKILFDGNAESVIDKLNQIQKIINNITIFDEKFKNIEQMLSSNIIDLEDMYNVISEYENNIVYDNEELDKINFEIAHIETLKRKYGGSIESALSYYEKLKKINENNKNYKTEIYEIHNEISILSKQMVKCASIISKKRHENAIDLEKCITEYLSSLGMENTIFKIKL

InterPro domains:
  IPR004604 DNA recombination/repair protein RecN [PTHR11059] (2-227)

Solvent-accessible surface area (backbone atoms only — not comparable to full-atom values): 12528 Å² total; per-residue (Å²): 108,69,70,59,46,54,52,52,51,50,57,48,49,64,42,60,77,43,39,66,60,52,52,51,53,49,51,66,63,61,73,53,85,86,44,76,70,47,54,50,52,52,52,56,49,48,51,54,52,50,50,45,47,55,50,49,56,50,48,55,52,50,48,38,48,44,71,58,49,86,84,8,54,53,48,48,50,53,53,50,48,57,54,44,54,61,47,33,78,79,40,67,82,43,47,62,56,48,52,52,51,54,50,52,50,51,56,50,54,53,52,50,49,56,53,54,55,51,55,77,68,59,84,75,58,64,70,59,50,51,52,48,52,51,49,52,55,48,53,55,50,43,14,66,75,38,71,69,33,67,67,38,30,48,53,48,49,55,50,52,51,50,53,58,52,50,52,58,47,49,56,51,52,51,51,51,53,50,53,50,50,54,52,50,49,54,50,50,52,52,53,50,50,53,51,51,49,53,51,52,55,52,42,56,54,49,27,48,56,51,30,53,52,42,32,76,73,74,42,74,89,57,83,57,82,81,88,130

Radius of gyration: 47.85 Å; Cα contacts (8 Å, |Δi|>4): 130; chains: 1; bounding box: 99×26×147 Å

Organism: NCBI:txid408172